Protein AF-A0A8B6ED06-F1 (afdb_monomer_lite)

pLDDT: mean 71.11, std 22.77, range [27.55, 97.19]

Foldseek 3Di:
DDDDDDDDDDDDDDDDDDDDDPDDDDDDDDPDPPPCVVVVPLLQFWQAPDDLVVLLVVCPPPDPVVSVLVSCCNGQNDEPQFPDDPDDDADDADPVCVVCVVVFVVVVVVCVVSVQAADGYKDQDPDPPGIDGDDPQCPPPCRGRVNRHDPVSVDDDDDDPVNVVVVVVVPDPPDDDDDDDDPPVVSNRGHGSVCRSNVHHD

Secondary structure (DSSP, 8-state):
--------------SPPP---S--PPP---------GGGTTGGGS---S--HHHHHHHTTTS-HHHHHHHHHHHHH-B-----S-------PPPHHHHH-HHHHHHHHHHHHHTT---S--EEE-SSTT-EEE---TT-STTSSTTTTS-HHHH------HHHHHHHHHHH-TT--------TTGGGGSPBPGGGGGGT---

Organism: Mytilus galloprovincialis (NCBI:txid29158)

Radius of gyration: 29.42 Å; chains: 1; bounding box: 94×66×74 Å

Sequence (202 aa):
MSRQSPHLSDVLNVLPRQNINPNQHPSPTPETSNNVTHLSHTWRSVVTPICSKTLKILLMGYPHQDAHYLVSGFEEGFRLGYEGSRVHRMSNNVQSAYQLPDVVDKKLSKEVSLGRIAPIGEAPKKEEGQFRLIHHLSYPSIHSVNDHIPCESKSVSYATVDDAVRLIVLLCRSCNLAKCDIDSAYRNIPVNYLDSELLGIN

Structure (mmCIF, N/CA/C/O backbone):
data_AF-A0A8B6ED06-F1
#
_entry.id   AF-A0A8B6ED06-F1
#
loop_
_atom_site.group_PDB
_atom_site.id
_atom_site.type_symbol
_atom_site.label_atom_id
_atom_site.label_alt_id
_atom_site.label_comp_id
_atom_site.label_asym_id
_atom_site.label_entity_id
_atom_site.label_seq_id
_atom_site.pdbx_PDB_ins_code
_atom_site.Cartn_x
_atom_site.Cartn_y
_atom_site.Cartn_z
_atom_site.occupancy
_atom_site.B_iso_or_equiv
_atom_site.auth_seq_id
_atom_site.auth_comp_id
_atom_site.auth_asym_id
_atom_site.auth_atom_id
_atom_site.pdbx_PDB_model_num
ATOM 1 N N . MET A 1 1 ? 72.112 -50.261 -4.050 1.00 35.22 1 MET A N 1
ATOM 2 C CA . MET A 1 1 ? 72.312 -50.305 -5.521 1.00 35.22 1 MET A CA 1
ATOM 3 C C . MET A 1 1 ? 70.910 -50.372 -6.123 1.00 35.22 1 MET A C 1
ATOM 5 O O . MET A 1 1 ? 70.181 -51.246 -5.692 1.00 35.22 1 MET A O 1
ATOM 9 N N . SER A 1 2 ? 70.367 -49.361 -6.812 1.00 32.22 2 SER A N 1
ATOM 10 C CA . SER A 1 2 ? 70.804 -48.641 -8.032 1.00 32.22 2 SER A CA 1
ATOM 11 C C . SER A 1 2 ? 70.282 -49.315 -9.313 1.00 32.22 2 SER A C 1
ATOM 13 O O . SER A 1 2 ? 70.538 -50.501 -9.490 1.00 32.22 2 SER A O 1
ATOM 15 N N . ARG A 1 3 ? 69.646 -48.515 -10.199 1.00 27.67 3 ARG A N 1
ATOM 16 C CA . ARG A 1 3 ? 68.999 -48.860 -11.498 1.00 27.67 3 ARG A CA 1
ATOM 17 C C . ARG A 1 3 ? 67.637 -49.586 -11.400 1.00 27.67 3 ARG A C 1
ATOM 19 O O . ARG A 1 3 ? 67.461 -50.392 -10.499 1.00 27.67 3 ARG A O 1
ATOM 26 N N . GLN A 1 4 ? 66.652 -49.376 -12.290 1.00 32.12 4 GLN A N 1
ATOM 27 C CA . GLN A 1 4 ? 66.375 -48.277 -13.251 1.00 32.12 4 GLN A CA 1
ATOM 28 C C . GLN A 1 4 ? 64.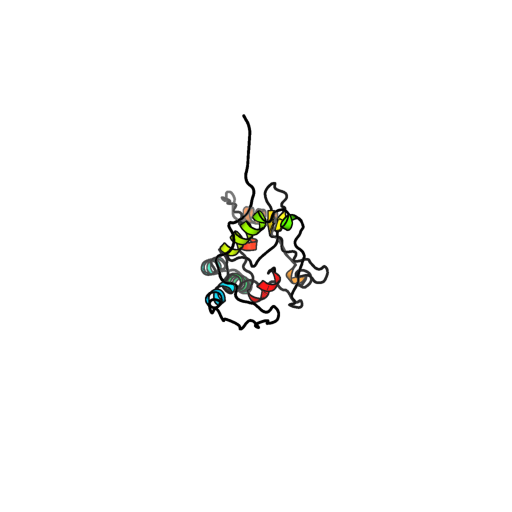882 -48.305 -13.667 1.00 32.12 4 GLN A C 1
ATOM 30 O O . GLN A 1 4 ? 64.242 -49.348 -13.561 1.00 32.12 4 GLN A O 1
ATOM 35 N N . SER A 1 5 ? 64.339 -47.188 -14.163 1.00 38.44 5 SER A N 1
ATOM 36 C CA . SER A 1 5 ? 62.948 -47.076 -14.650 1.00 38.44 5 SER A CA 1
ATOM 37 C C . SER A 1 5 ? 62.780 -47.483 -16.126 1.00 38.44 5 SER A C 1
ATOM 39 O O . SER A 1 5 ? 63.706 -47.272 -16.910 1.00 38.44 5 SER A O 1
ATOM 41 N N . PRO A 1 6 ? 61.573 -47.908 -16.546 1.00 36.19 6 PRO A N 1
ATOM 42 C CA . PRO A 1 6 ? 61.014 -47.654 -17.874 1.00 36.19 6 PRO A CA 1
ATOM 43 C C . PRO A 1 6 ? 60.083 -46.415 -17.881 1.00 36.19 6 PRO A C 1
ATOM 45 O O . PRO A 1 6 ? 59.917 -45.745 -16.862 1.00 36.19 6 PRO A O 1
ATOM 48 N N . HIS A 1 7 ? 59.534 -46.074 -19.052 1.00 30.72 7 HIS A N 1
ATOM 49 C CA . HIS A 1 7 ? 58.992 -44.749 -19.402 1.00 30.72 7 HIS A CA 1
ATOM 50 C C . HIS A 1 7 ? 57.463 -44.742 -19.637 1.00 30.72 7 HIS A C 1
ATOM 52 O O . HIS A 1 7 ? 56.854 -45.793 -19.809 1.00 30.72 7 HIS A O 1
ATOM 58 N N . LEU A 1 8 ? 56.850 -43.550 -19.686 1.00 34.31 8 LEU A N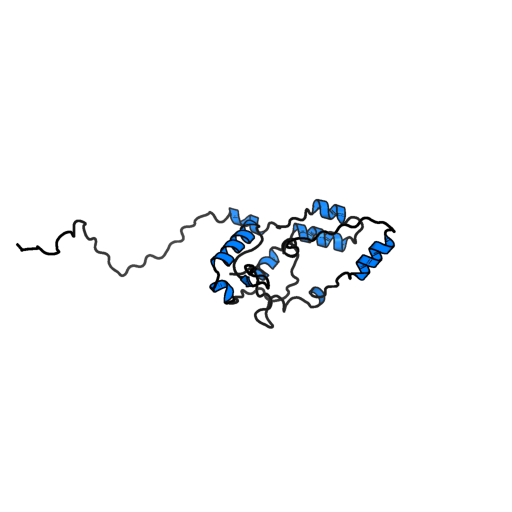 1
ATOM 59 C CA . LEU A 1 8 ? 55.453 -43.347 -20.098 1.00 34.31 8 LEU A CA 1
ATOM 60 C C . LEU A 1 8 ? 55.225 -43.717 -21.576 1.00 34.31 8 LEU A C 1
ATOM 62 O O . LEU A 1 8 ? 55.781 -43.054 -22.454 1.00 34.31 8 LEU A O 1
ATOM 66 N N . SER A 1 9 ? 54.318 -44.662 -21.828 1.00 31.89 9 SER A N 1
ATOM 67 C CA . SER A 1 9 ? 53.435 -44.731 -23.005 1.00 31.89 9 SER A CA 1
ATOM 68 C C . SER A 1 9 ? 52.324 -45.782 -22.774 1.00 31.89 9 SER A C 1
ATOM 70 O O . SER A 1 9 ? 52.308 -46.463 -21.751 1.00 31.89 9 SER A O 1
ATOM 72 N N . ASP A 1 10 ? 51.384 -45.885 -23.718 1.00 31.77 10 ASP A N 1
ATOM 73 C CA . ASP A 1 10 ? 50.582 -47.094 -23.993 1.00 31.77 10 ASP A CA 1
ATOM 74 C C . ASP A 1 10 ? 49.487 -47.547 -23.002 1.00 31.77 10 ASP A C 1
ATOM 76 O O . ASP A 1 10 ? 49.346 -48.733 -22.709 1.00 31.77 10 ASP A O 1
ATOM 80 N N . VAL A 1 11 ? 48.575 -46.634 -22.635 1.00 31.88 11 VAL A N 1
ATOM 81 C CA . VAL A 1 11 ? 47.143 -46.991 -22.470 1.00 31.88 11 VAL A CA 1
ATOM 82 C C . VAL A 1 11 ? 46.252 -45.960 -23.177 1.00 31.88 11 VAL A C 1
ATOM 84 O O . VAL A 1 11 ? 45.719 -45.041 -22.560 1.00 31.88 11 VAL A O 1
ATOM 87 N N . LEU A 1 12 ? 46.084 -46.107 -24.495 1.00 27.55 12 LEU A N 1
ATOM 88 C CA . LEU A 1 12 ? 45.114 -45.352 -25.300 1.00 27.55 12 LEU A CA 1
ATOM 89 C C . LEU A 1 12 ? 44.614 -46.195 -26.489 1.00 27.55 12 LEU A C 1
ATOM 91 O O . LEU A 1 12 ? 45.364 -46.989 -27.046 1.00 27.55 12 LEU A O 1
ATOM 95 N N . ASN A 1 13 ? 43.377 -45.923 -26.924 1.00 28.84 13 ASN A N 1
ATOM 96 C CA . ASN A 1 13 ? 42.702 -46.446 -28.129 1.00 28.84 13 ASN A CA 1
ATOM 97 C C . ASN A 1 13 ? 42.205 -47.913 -28.121 1.00 28.84 13 ASN A C 1
ATOM 99 O O . ASN A 1 13 ? 42.814 -48.771 -28.750 1.00 28.84 13 ASN A O 1
ATOM 103 N N . VAL A 1 14 ? 40.979 -48.145 -27.624 1.00 29.86 14 VAL A N 1
ATOM 104 C CA . VAL A 1 14 ? 39.994 -49.005 -28.328 1.00 29.86 14 VAL A CA 1
ATOM 105 C C . VAL A 1 14 ? 38.582 -48.407 -28.205 1.00 29.86 14 VAL A C 1
ATOM 107 O O . VAL A 1 14 ? 37.813 -48.800 -27.339 1.00 29.86 14 VAL A O 1
ATOM 110 N N . LEU A 1 15 ? 38.229 -47.470 -29.091 1.00 31.14 15 LEU A N 1
ATOM 111 C CA . LEU A 1 15 ? 36.849 -47.222 -29.548 1.00 31.14 15 LEU A CA 1
ATOM 112 C C . LEU A 1 15 ? 36.902 -46.653 -30.985 1.00 31.14 15 LEU A C 1
ATOM 114 O O . LEU A 1 15 ? 37.831 -45.902 -31.300 1.00 31.14 15 LEU A O 1
ATOM 118 N N . PRO A 1 16 ? 35.960 -47.010 -31.878 1.00 31.70 16 PRO A N 1
ATOM 119 C CA . PRO A 1 16 ? 36.013 -46.615 -33.285 1.00 31.70 16 PRO A CA 1
ATOM 120 C C . PRO A 1 16 ? 35.647 -45.138 -33.492 1.00 31.70 16 PRO A C 1
ATOM 122 O O . PRO A 1 16 ? 34.661 -44.641 -32.950 1.00 31.70 16 PRO A O 1
ATOM 125 N N . ARG A 1 17 ? 36.414 -44.439 -34.337 1.00 29.00 17 ARG A N 1
ATOM 126 C CA . ARG A 1 17 ? 36.109 -43.061 -34.751 1.00 29.00 17 ARG A CA 1
ATOM 127 C C . ARG A 1 17 ? 35.034 -43.057 -35.840 1.00 29.00 17 ARG A C 1
ATOM 129 O O . ARG A 1 17 ? 35.266 -43.601 -36.916 1.00 29.00 17 ARG A O 1
ATOM 136 N N . GLN A 1 18 ? 33.916 -42.373 -35.605 1.00 33.06 18 GLN A N 1
ATOM 137 C CA . GLN A 1 18 ? 33.056 -41.884 -36.687 1.00 33.06 18 GLN A CA 1
ATOM 138 C C . GLN A 1 18 ? 33.461 -40.452 -37.064 1.00 33.06 18 GLN A C 1
ATOM 140 O O . GLN A 1 18 ? 33.936 -39.685 -36.227 1.00 33.06 18 GLN A O 1
ATOM 145 N N . ASN A 1 19 ? 33.338 -40.124 -38.348 1.00 33.66 19 ASN A N 1
ATOM 146 C CA . ASN A 1 19 ? 33.888 -38.908 -38.941 1.00 33.66 19 ASN A CA 1
ATOM 147 C C . ASN A 1 19 ? 32.804 -37.821 -39.035 1.00 33.66 19 ASN A C 1
ATOM 149 O O . ASN A 1 19 ? 31.884 -37.954 -39.841 1.00 33.66 19 ASN A O 1
ATOM 153 N N . ILE A 1 20 ? 32.891 -36.769 -38.214 1.00 35.59 20 ILE A N 1
ATOM 154 C CA . ILE A 1 20 ? 31.889 -35.690 -38.167 1.00 35.59 20 ILE A CA 1
ATOM 155 C C . ILE A 1 20 ? 32.385 -34.482 -38.971 1.00 35.59 20 ILE A C 1
ATOM 157 O O . ILE A 1 20 ? 33.441 -33.918 -38.691 1.00 35.59 20 ILE A O 1
ATOM 161 N N . ASN A 1 21 ? 31.599 -34.086 -39.973 1.00 36.69 21 ASN A N 1
ATOM 162 C CA . ASN A 1 21 ? 31.849 -32.927 -40.829 1.00 36.69 21 ASN A CA 1
ATOM 163 C C . ASN A 1 21 ? 31.431 -31.623 -40.101 1.00 36.69 21 ASN A C 1
ATOM 165 O O . ASN A 1 21 ? 30.273 -31.543 -39.693 1.00 36.69 21 ASN A O 1
ATOM 169 N N . PRO A 1 22 ? 32.297 -30.598 -39.945 1.00 32.38 22 PRO A N 1
ATOM 170 C CA . PRO A 1 22 ? 31.996 -29.429 -39.104 1.00 32.38 22 PRO A CA 1
ATOM 171 C C . PRO A 1 22 ? 30.849 -28.504 -39.553 1.00 32.38 22 PRO A C 1
ATOM 173 O O . PRO A 1 22 ? 30.430 -27.664 -38.765 1.00 32.38 22 PRO A O 1
ATOM 176 N N . ASN A 1 23 ? 30.355 -28.607 -40.794 1.00 38.38 23 ASN A N 1
ATOM 177 C CA . ASN A 1 23 ? 29.462 -27.604 -41.399 1.00 38.38 23 ASN A CA 1
ATOM 178 C C . ASN A 1 23 ? 28.042 -28.121 -41.707 1.00 38.38 23 ASN A C 1
ATOM 180 O O . ASN A 1 23 ? 27.596 -28.075 -42.854 1.00 38.38 23 ASN A O 1
ATOM 184 N N . GLN A 1 24 ? 27.302 -28.565 -40.686 1.00 33.34 24 GLN A N 1
ATOM 185 C CA . GLN A 1 24 ? 25.837 -28.689 -40.752 1.00 33.34 24 GLN A CA 1
ATOM 186 C C . GLN A 1 24 ? 25.181 -28.217 -39.447 1.00 33.34 24 GLN A C 1
ATOM 188 O O . GLN A 1 24 ? 25.263 -28.884 -38.420 1.00 33.34 24 GLN A O 1
ATOM 193 N N . HIS A 1 25 ? 24.500 -27.070 -39.506 1.00 37.12 25 HIS A N 1
ATOM 194 C CA . HIS A 1 25 ? 23.625 -26.576 -38.441 1.00 37.12 25 HIS A CA 1
ATOM 195 C C . HIS A 1 25 ? 22.219 -27.181 -38.617 1.00 37.12 25 HIS A C 1
ATOM 197 O O . HIS A 1 25 ? 21.571 -26.877 -39.622 1.00 37.12 25 HIS A O 1
ATOM 203 N N . PRO A 1 26 ? 21.698 -27.983 -37.672 1.00 32.62 26 PRO A N 1
ATOM 204 C CA . PRO A 1 26 ? 20.266 -28.232 -37.586 1.00 32.62 26 PRO A CA 1
ATOM 205 C C . PRO A 1 26 ? 19.579 -27.022 -36.933 1.00 32.62 26 PRO A C 1
ATOM 207 O O . PRO A 1 26 ? 19.986 -26.564 -35.863 1.00 32.62 26 PRO A O 1
ATOM 210 N N . SER A 1 27 ? 18.531 -26.498 -37.567 1.00 34.16 27 SER A N 1
ATOM 211 C CA . SER A 1 27 ? 17.661 -25.486 -36.954 1.00 34.16 27 SER A CA 1
ATOM 212 C C . SER A 1 27 ? 16.856 -26.112 -35.807 1.00 34.16 27 SER A C 1
ATOM 214 O O . SER A 1 27 ? 16.307 -27.198 -36.002 1.00 34.16 27 SER A O 1
ATOM 216 N N . PRO A 1 28 ? 16.721 -25.459 -34.638 1.00 35.00 28 PRO A N 1
ATOM 217 C CA . PRO A 1 28 ? 15.918 -25.996 -33.544 1.00 35.00 28 PRO A CA 1
ATOM 218 C C . PRO A 1 28 ? 14.422 -25.929 -33.883 1.00 35.00 28 PRO A C 1
ATOM 220 O O . PRO A 1 28 ? 13.835 -24.849 -33.969 1.00 35.00 28 PRO A O 1
ATOM 223 N N . THR A 1 29 ? 13.789 -27.088 -34.060 1.00 34.00 29 THR A N 1
ATOM 224 C CA . THR A 1 29 ? 12.325 -27.210 -34.086 1.00 34.00 29 THR A CA 1
ATOM 225 C C . THR A 1 29 ? 11.736 -26.973 -32.689 1.00 34.00 29 THR A C 1
ATOM 227 O O . THR A 1 29 ? 12.334 -27.407 -31.703 1.00 34.00 29 THR A O 1
ATOM 230 N N . PRO A 1 30 ? 10.568 -26.315 -32.566 1.00 35.97 30 PRO A N 1
ATOM 231 C CA . PRO A 1 30 ? 9.982 -25.990 -31.269 1.00 35.97 30 PRO A CA 1
ATOM 232 C C . PRO A 1 30 ? 9.298 -27.214 -30.638 1.00 35.97 30 PRO A C 1
ATOM 234 O O . PRO A 1 30 ? 8.131 -27.492 -30.906 1.00 35.97 30 PRO A O 1
ATOM 237 N N . GLU A 1 31 ? 10.009 -27.943 -29.776 1.00 31.84 31 GLU A N 1
ATOM 238 C CA . GLU A 1 31 ? 9.390 -28.982 -28.945 1.00 31.84 31 GLU A CA 1
ATOM 239 C C . GLU A 1 31 ? 8.540 -28.353 -27.829 1.00 31.84 31 GLU A C 1
ATOM 241 O O . GLU A 1 31 ? 9.033 -27.830 -26.827 1.00 31.84 31 GLU A O 1
ATOM 246 N N . THR A 1 32 ? 7.222 -28.378 -28.027 1.00 37.88 32 THR A N 1
ATOM 247 C CA . THR A 1 32 ? 6.248 -27.686 -27.174 1.00 37.88 32 THR A CA 1
ATOM 248 C C . THR A 1 32 ? 5.964 -28.453 -25.877 1.00 37.88 32 THR A C 1
ATOM 250 O O . THR A 1 32 ? 5.020 -29.241 -25.788 1.00 37.88 32 THR A O 1
ATOM 253 N N . SER A 1 33 ? 6.755 -28.189 -24.834 1.00 35.34 33 SER A N 1
ATOM 254 C CA . SER A 1 33 ? 6.501 -28.697 -23.478 1.00 35.34 33 SER A CA 1
ATOM 255 C C . SER A 1 33 ? 5.312 -27.972 -22.822 1.00 35.34 33 SER A C 1
ATOM 257 O O . SER A 1 33 ? 5.435 -26.870 -22.286 1.00 35.34 33 SER A O 1
ATOM 259 N N . ASN A 1 34 ? 4.129 -28.591 -22.881 1.00 36.53 34 ASN A N 1
ATOM 260 C CA . ASN A 1 34 ? 2.829 -28.005 -22.514 1.00 36.53 34 ASN A CA 1
ATOM 261 C C . ASN A 1 34 ? 2.557 -27.874 -20.991 1.00 36.53 34 ASN A C 1
ATOM 263 O O . ASN A 1 34 ? 1.444 -28.119 -20.533 1.00 36.53 34 ASN A O 1
ATOM 267 N N . ASN A 1 35 ? 3.544 -27.444 -20.197 1.00 36.41 35 ASN A N 1
ATOM 268 C CA . ASN A 1 35 ? 3.431 -27.320 -18.731 1.00 36.41 35 ASN A CA 1
ATOM 269 C C . ASN A 1 35 ? 3.162 -25.887 -18.212 1.00 36.41 35 ASN A C 1
ATOM 271 O O . ASN A 1 35 ? 3.110 -25.663 -17.005 1.00 36.41 35 ASN A O 1
ATOM 275 N N . VAL A 1 36 ? 2.963 -24.902 -19.096 1.00 40.09 36 VAL A N 1
ATOM 276 C CA . VAL A 1 36 ? 2.776 -23.482 -18.714 1.00 40.09 36 VAL A CA 1
ATOM 277 C C . VAL A 1 36 ? 1.359 -23.183 -18.184 1.00 40.09 36 VAL A C 1
ATOM 279 O O . VAL A 1 36 ? 1.150 -22.232 -17.429 1.00 40.09 36 VAL A O 1
ATOM 282 N N . THR A 1 37 ? 0.363 -24.001 -18.531 1.00 33.72 37 THR A N 1
ATOM 283 C CA . THR A 1 37 ? -1.062 -23.723 -18.270 1.00 33.72 37 THR A CA 1
ATOM 284 C C . THR A 1 37 ? -1.426 -23.612 -16.789 1.00 33.72 37 THR A C 1
ATOM 286 O O . THR A 1 37 ? -2.287 -22.798 -16.459 1.00 33.72 37 THR A O 1
ATOM 289 N N . HIS A 1 38 ? -0.765 -24.327 -15.874 1.00 34.12 38 HIS A N 1
ATOM 290 C CA . HIS A 1 38 ? -1.111 -24.272 -14.443 1.00 34.12 38 HIS A CA 1
ATOM 291 C C . HIS A 1 38 ? -0.590 -23.009 -13.719 1.00 34.12 38 HIS A C 1
ATOM 293 O O . HIS A 1 38 ? -1.107 -22.639 -12.665 1.00 34.12 38 HIS A O 1
ATOM 299 N N . LEU A 1 39 ? 0.386 -22.295 -14.292 1.00 37.56 39 LEU A N 1
ATOM 300 C CA . LEU A 1 39 ? 0.846 -20.997 -13.771 1.00 37.56 39 LEU A CA 1
ATOM 301 C C . LEU A 1 39 ? -0.087 -19.841 -14.177 1.00 37.56 39 LEU A C 1
ATOM 303 O O . LEU A 1 39 ? -0.046 -18.773 -13.579 1.00 37.56 39 LEU A O 1
ATOM 307 N N . SER A 1 40 ? -0.962 -20.049 -15.167 1.00 39.25 40 SER A N 1
ATOM 308 C CA . SER A 1 40 ? -1.769 -18.994 -15.804 1.00 39.25 40 SER A CA 1
ATOM 309 C C . SER A 1 40 ? -2.920 -18.416 -14.963 1.00 39.25 40 SER A C 1
ATOM 311 O O . SER A 1 40 ? -3.561 -17.460 -15.403 1.00 39.25 40 SER A O 1
ATOM 313 N N . HIS A 1 41 ? -3.193 -18.979 -13.783 1.00 37.25 41 HIS A N 1
ATOM 314 C CA . HIS A 1 41 ? -4.288 -18.552 -12.902 1.00 37.25 41 HIS A CA 1
ATOM 315 C C . HIS A 1 41 ? -3.808 -17.967 -11.565 1.00 37.25 41 HIS A C 1
ATOM 317 O O . HIS A 1 41 ? -4.501 -17.134 -10.987 1.00 37.25 41 HIS A O 1
ATOM 323 N N . THR A 1 42 ? -2.617 -18.336 -11.082 1.00 48.25 42 THR A N 1
ATOM 324 C CA . THR A 1 42 ? -2.102 -17.875 -9.780 1.00 48.25 42 THR A CA 1
ATOM 325 C C . THR A 1 42 ? -1.678 -16.406 -9.789 1.00 48.25 42 THR A C 1
ATOM 327 O O . THR A 1 42 ? -1.934 -15.710 -8.814 1.00 48.25 42 THR A O 1
ATOM 330 N N . TRP A 1 43 ? -1.122 -15.894 -10.895 1.00 50.38 43 TRP A N 1
ATOM 331 C CA . TRP A 1 43 ? -0.684 -14.488 -11.020 1.00 50.38 43 TRP A CA 1
ATOM 332 C C . TRP A 1 43 ? -1.818 -13.446 -10.982 1.00 50.38 43 TRP A C 1
ATOM 334 O O . TRP A 1 43 ? -1.547 -12.259 -10.827 1.00 50.38 43 TRP A O 1
ATOM 344 N N . ARG A 1 44 ? -3.083 -13.871 -11.122 1.00 56.38 44 ARG A N 1
ATOM 345 C CA . ARG A 1 44 ? -4.264 -13.009 -10.935 1.00 56.38 44 ARG A CA 1
ATOM 346 C C . ARG A 1 44 ? -4.845 -13.068 -9.521 1.00 56.38 44 ARG A C 1
ATOM 348 O O . ARG A 1 44 ? -5.744 -12.291 -9.216 1.00 56.38 44 ARG A O 1
ATOM 355 N N . SER A 1 45 ? -4.380 -13.985 -8.673 1.00 66.06 45 SER A N 1
ATOM 356 C CA . SER A 1 45 ? -4.869 -14.085 -7.301 1.00 66.06 45 SER A CA 1
ATOM 357 C C . SER A 1 45 ? -4.273 -12.964 -6.461 1.00 66.06 45 SER A C 1
ATOM 359 O O . SER A 1 45 ? -3.063 -12.910 -6.255 1.00 66.06 45 SER A O 1
ATOM 361 N N . VAL A 1 46 ? -5.132 -12.103 -5.922 1.00 78.69 46 VAL A N 1
ATOM 362 C CA . VAL A 1 46 ? -4.746 -11.130 -4.899 1.00 78.69 46 VAL A CA 1
ATOM 363 C C . VAL A 1 46 ? -4.169 -11.856 -3.681 1.00 78.69 46 VAL A C 1
ATOM 365 O O . VAL A 1 46 ? -4.766 -12.805 -3.169 1.00 78.69 46 VAL A O 1
ATOM 368 N N . VAL A 1 47 ? -3.006 -11.399 -3.210 1.00 82.81 47 VAL A N 1
ATOM 369 C CA . VAL A 1 47 ? -2.351 -11.910 -1.999 1.00 82.81 47 VAL A CA 1
ATOM 370 C C . VAL A 1 47 ? -2.383 -10.833 -0.921 1.00 82.81 47 VAL A C 1
ATOM 372 O O . VAL A 1 47 ? -1.709 -9.810 -1.016 1.00 82.81 47 VAL A O 1
ATOM 375 N N . THR A 1 48 ? -3.172 -11.068 0.124 1.00 88.88 48 THR A N 1
ATOM 376 C CA . THR A 1 48 ? -3.277 -10.195 1.298 1.00 88.88 48 THR A CA 1
ATOM 377 C C . THR A 1 48 ? -3.676 -11.019 2.530 1.00 88.88 48 THR A C 1
ATOM 379 O O . THR A 1 48 ? -4.429 -11.984 2.392 1.00 88.88 48 THR A O 1
ATOM 382 N N . PRO A 1 49 ? -3.217 -10.671 3.749 1.00 89.94 49 PRO A N 1
ATOM 383 C CA . PRO A 1 49 ? -3.753 -11.246 4.985 1.00 89.94 49 PRO A CA 1
ATOM 384 C C . PRO A 1 49 ? -5.144 -10.691 5.359 1.00 89.94 49 PRO A C 1
ATOM 386 O O . PRO A 1 49 ? -5.734 -11.137 6.343 1.00 89.94 49 PRO A O 1
ATOM 389 N N . ILE A 1 50 ? -5.668 -9.699 4.628 1.00 91.31 50 ILE A N 1
ATOM 390 C CA . ILE A 1 50 ? -6.928 -9.022 4.950 1.00 91.31 50 ILE A CA 1
ATOM 391 C C . ILE A 1 50 ? -8.128 -9.811 4.410 1.00 91.31 50 ILE A C 1
ATOM 393 O O . ILE A 1 50 ? -8.342 -9.921 3.207 1.00 91.31 50 ILE A O 1
ATOM 397 N N . CYS A 1 51 ? -8.967 -10.327 5.312 1.00 93.12 51 CYS A N 1
ATOM 398 C CA . CYS A 1 51 ? -10.229 -10.968 4.944 1.00 93.12 51 CYS A CA 1
ATOM 399 C C . CYS A 1 51 ? -11.270 -9.915 4.523 1.00 93.12 51 CYS A C 1
ATOM 401 O O . CYS A 1 51 ? -11.841 -9.235 5.382 1.00 93.12 51 CYS A O 1
ATOM 403 N N . SER A 1 52 ? -11.566 -9.816 3.223 1.00 92.38 52 SER A N 1
ATOM 404 C CA . SER A 1 52 ? -12.544 -8.861 2.669 1.00 92.38 52 SER A CA 1
ATOM 405 C C . SER A 1 52 ? -13.930 -8.965 3.320 1.00 92.38 52 SER A C 1
ATOM 407 O O . SER A 1 52 ? -14.555 -7.952 3.628 1.00 92.38 52 SER A O 1
ATOM 409 N N . LYS A 1 53 ? -14.386 -10.189 3.622 1.00 93.56 53 LYS A N 1
ATOM 410 C CA . LYS A 1 53 ? -15.668 -10.462 4.295 1.00 93.56 53 LYS A CA 1
ATOM 411 C C . LYS A 1 53 ? -15.727 -9.842 5.693 1.00 93.56 53 LYS A C 1
ATOM 413 O O . LYS A 1 53 ? -16.738 -9.246 6.049 1.00 93.56 53 LYS A O 1
ATOM 418 N N . THR A 1 54 ? -14.644 -9.949 6.465 1.00 96.25 54 THR A N 1
ATOM 419 C CA . THR A 1 54 ? -14.539 -9.325 7.793 1.00 96.25 54 THR A CA 1
ATOM 420 C C . THR A 1 54 ? -14.413 -7.808 7.667 1.00 96.25 54 THR A C 1
ATOM 422 O O . THR A 1 54 ? -15.102 -7.077 8.373 1.00 96.25 54 THR A O 1
ATOM 425 N N . LEU A 1 55 ? -13.593 -7.326 6.728 1.00 95.56 55 LEU A N 1
ATOM 426 C CA . LEU A 1 55 ? -13.414 -5.899 6.454 1.00 95.56 55 LEU A CA 1
ATOM 427 C C . LEU A 1 55 ? -14.744 -5.212 6.098 1.00 95.56 55 LEU A C 1
ATOM 429 O O . LEU A 1 55 ? -15.054 -4.157 6.642 1.00 95.56 55 LEU A O 1
ATOM 433 N N . LYS A 1 56 ? -15.574 -5.843 5.259 1.00 95.50 56 LYS A N 1
ATOM 434 C CA . LYS A 1 56 ? -16.899 -5.339 4.865 1.00 95.50 56 LYS A CA 1
ATOM 435 C C . LYS A 1 56 ? -17.865 -5.168 6.046 1.00 95.50 56 LYS A C 1
ATOM 437 O O . LYS A 1 56 ? -18.709 -4.280 6.003 1.00 95.50 56 LYS A O 1
ATOM 442 N N . ILE A 1 57 ? -17.733 -5.985 7.095 1.00 96.75 57 ILE A N 1
ATOM 443 C CA . ILE A 1 57 ? -18.506 -5.847 8.341 1.00 96.75 57 ILE A CA 1
ATOM 444 C C . ILE A 1 57 ? -17.943 -4.698 9.191 1.00 96.75 57 ILE A C 1
ATOM 446 O O . ILE A 1 57 ? -18.703 -3.878 9.696 1.00 96.75 57 ILE A O 1
ATOM 450 N N . LEU A 1 58 ? -16.615 -4.595 9.311 1.00 96.12 58 LEU A N 1
ATOM 451 C CA . LEU A 1 58 ? -15.949 -3.528 10.075 1.00 96.12 58 LEU A CA 1
ATOM 452 C C . LEU A 1 58 ? -16.153 -2.125 9.473 1.00 96.12 58 LEU A C 1
ATOM 454 O O . LEU A 1 58 ? -16.108 -1.141 10.203 1.00 96.12 58 LEU A O 1
ATOM 458 N N . LEU A 1 59 ? -16.402 -2.032 8.164 1.00 96.38 59 LEU A N 1
ATOM 459 C CA . LEU A 1 59 ? -16.685 -0.781 7.450 1.00 96.38 59 LEU A CA 1
ATOM 460 C C . LEU A 1 59 ? -18.178 -0.388 7.448 1.00 96.38 59 LEU A C 1
ATOM 462 O O . LEU A 1 59 ? -18.557 0.591 6.803 1.00 96.38 59 LEU A O 1
ATOM 466 N N . MET A 1 60 ? -19.050 -1.103 8.168 1.00 95.19 60 MET A N 1
ATOM 467 C CA . MET A 1 60 ? -20.455 -0.702 8.309 1.00 95.19 60 MET A CA 1
ATOM 468 C C . MET A 1 60 ? -20.571 0.653 9.029 1.00 95.19 60 MET A C 1
ATOM 470 O O . MET A 1 60 ? -20.105 0.813 10.152 1.00 95.19 60 MET A O 1
ATOM 474 N N . GLY A 1 61 ? -21.218 1.625 8.378 1.00 94.00 61 GLY A N 1
ATOM 475 C CA . GLY A 1 61 ? -21.372 2.999 8.880 1.00 94.00 61 GLY A CA 1
ATOM 476 C C . GLY A 1 61 ? -20.355 4.008 8.328 1.00 94.00 61 GLY A C 1
ATOM 477 O O . GLY A 1 61 ? -20.547 5.207 8.512 1.00 94.00 61 GLY A O 1
ATOM 478 N N . TYR A 1 62 ? -19.324 3.555 7.607 1.00 95.12 62 TYR A N 1
ATOM 479 C CA . TYR A 1 62 ? -18.435 4.432 6.836 1.00 95.12 62 TYR A CA 1
ATOM 480 C C . TYR A 1 62 ? -19.105 4.898 5.527 1.00 95.12 62 TYR A C 1
ATOM 482 O O . TYR A 1 62 ? -20.081 4.279 5.083 1.00 95.12 62 TYR A O 1
ATOM 490 N N . PRO A 1 63 ? -18.604 5.968 4.873 1.00 97.19 63 PRO A N 1
ATOM 491 C CA . PRO A 1 63 ? -19.109 6.393 3.571 1.00 97.19 63 PRO A CA 1
ATOM 492 C C . PRO A 1 63 ? -19.045 5.252 2.549 1.00 97.19 63 PRO A C 1
ATOM 494 O O . PRO A 1 63 ? -18.020 4.584 2.405 1.00 97.19 63 PRO A O 1
ATOM 497 N N . HIS A 1 64 ? -20.145 5.035 1.822 1.00 95.31 64 HIS A N 1
ATOM 498 C CA . HIS A 1 64 ? -20.289 3.889 0.915 1.00 95.31 64 HIS A CA 1
ATOM 499 C C . HIS A 1 64 ? -19.162 3.804 -0.124 1.00 95.31 64 HIS A C 1
ATOM 501 O O . HIS A 1 64 ? -18.682 2.712 -0.417 1.00 95.31 64 HIS A O 1
ATOM 507 N N . GLN A 1 65 ? -18.729 4.948 -0.662 1.00 96.06 65 GLN A N 1
ATOM 508 C CA . GLN A 1 65 ? -17.684 5.006 -1.682 1.00 96.06 65 GLN A CA 1
ATOM 509 C C . GLN A 1 65 ? -16.333 4.509 -1.150 1.00 96.06 65 GLN A C 1
ATOM 511 O O . GLN A 1 65 ? -15.694 3.678 -1.792 1.00 96.06 65 GLN A O 1
ATOM 516 N N . ASP A 1 66 ? -15.938 4.956 0.044 1.00 94.38 66 ASP A N 1
ATOM 517 C CA . ASP A 1 66 ? -14.674 4.574 0.681 1.00 94.38 66 ASP A CA 1
ATOM 518 C C . ASP A 1 66 ? -14.705 3.099 1.096 1.00 94.38 66 ASP A C 1
ATOM 520 O O . ASP A 1 66 ? -13.758 2.349 0.856 1.00 94.38 66 ASP A O 1
ATOM 524 N N . ALA A 1 67 ? -15.834 2.657 1.663 1.00 96.06 67 ALA A N 1
ATOM 525 C CA . ALA A 1 67 ? -16.036 1.269 2.057 1.00 96.06 67 ALA A CA 1
ATOM 526 C C . ALA A 1 67 ? -15.989 0.314 0.850 1.00 96.06 67 ALA A C 1
ATOM 528 O O . ALA A 1 67 ? -15.352 -0.738 0.916 1.00 96.06 67 ALA A O 1
ATOM 529 N N . HIS A 1 68 ? -16.616 0.696 -0.267 1.00 96.25 68 HIS A N 1
ATOM 530 C CA . HIS A 1 68 ? -16.557 -0.049 -1.523 1.00 96.25 68 HIS A CA 1
ATOM 531 C C . HIS A 1 68 ? -15.138 -0.061 -2.103 1.00 96.25 68 HIS A C 1
ATOM 533 O O . HIS A 1 68 ? -14.647 -1.123 -2.474 1.00 96.25 68 HIS A O 1
ATOM 539 N N . TYR A 1 69 ? -14.463 1.091 -2.163 1.00 95.81 69 TYR A N 1
ATOM 540 C CA . TYR A 1 69 ? -13.095 1.201 -2.677 1.00 95.81 69 TYR A CA 1
ATOM 541 C C . TYR A 1 69 ? -12.117 0.302 -1.909 1.00 95.81 69 TYR A C 1
ATOM 543 O O . TYR A 1 69 ? -11.346 -0.433 -2.524 1.00 95.81 69 TYR A O 1
ATOM 551 N N . LEU A 1 70 ? -12.189 0.303 -0.574 1.00 96.12 70 LEU A N 1
ATOM 552 C CA . LEU A 1 70 ? -11.351 -0.552 0.265 1.00 96.12 70 LEU A CA 1
ATOM 553 C C . LEU A 1 70 ? -11.648 -2.040 0.045 1.00 96.12 70 LEU A C 1
ATOM 555 O O . LEU A 1 70 ? -10.714 -2.811 -0.159 1.00 96.12 70 LEU A O 1
ATOM 559 N N . VAL A 1 71 ? -12.921 -2.456 0.053 1.00 96.12 71 VAL A N 1
ATOM 560 C CA . VAL A 1 71 ? -13.282 -3.872 -0.145 1.00 96.12 71 VAL A CA 1
ATOM 561 C C . VAL A 1 71 ? -12.859 -4.358 -1.534 1.00 96.12 71 VAL A C 1
ATOM 563 O O . VAL A 1 71 ? -12.131 -5.344 -1.612 1.00 96.12 71 VAL A O 1
ATOM 566 N N . SER A 1 72 ? -13.209 -3.640 -2.608 1.00 95.00 72 SER A N 1
ATOM 567 C CA . SER A 1 72 ? -12.786 -3.992 -3.972 1.00 95.00 72 SER A CA 1
ATOM 568 C C . SER A 1 72 ? -11.264 -4.004 -4.119 1.00 95.00 72 SER A C 1
ATOM 570 O O . SER A 1 72 ? -10.718 -4.917 -4.728 1.00 95.00 72 SER A O 1
ATOM 572 N N . GLY A 1 73 ? -10.549 -3.050 -3.516 1.00 94.75 73 GLY A N 1
ATOM 573 C CA . GLY A 1 73 ? -9.088 -3.018 -3.553 1.00 94.75 73 GLY A CA 1
ATOM 574 C C . GLY A 1 73 ? -8.422 -4.210 -2.856 1.00 94.75 73 GLY A C 1
ATOM 575 O O . GLY A 1 73 ? -7.383 -4.671 -3.320 1.00 94.75 73 GLY A O 1
ATOM 576 N N . PHE A 1 74 ? -9.028 -4.775 -1.806 1.00 94.62 74 PHE A N 1
ATOM 577 C CA . PHE A 1 74 ? -8.555 -6.017 -1.176 1.00 94.62 74 PHE A CA 1
ATOM 578 C C . PHE A 1 74 ? -9.059 -7.309 -1.849 1.00 94.62 74 PHE A C 1
ATOM 580 O O . PHE A 1 74 ? -8.546 -8.378 -1.525 1.00 94.62 74 PHE A O 1
ATOM 587 N N . GLU A 1 75 ? -10.011 -7.238 -2.786 1.00 92.75 75 GLU A N 1
ATOM 588 C CA . GLU A 1 75 ? -10.500 -8.392 -3.566 1.00 92.75 75 GLU A CA 1
ATOM 589 C C . GLU A 1 75 ? -9.878 -8.470 -4.978 1.00 92.75 75 GLU A C 1
ATOM 591 O O . GLU A 1 75 ? -9.602 -9.566 -5.462 1.00 92.75 75 GLU A O 1
ATOM 596 N N . GLU A 1 76 ? -9.588 -7.327 -5.610 1.00 91.69 76 GLU A N 1
ATOM 597 C CA . GLU A 1 76 ? -9.081 -7.210 -6.994 1.00 91.69 76 GLU A CA 1
ATOM 598 C C . GLU A 1 76 ? -7.677 -6.572 -7.097 1.00 91.69 76 GLU A C 1
ATOM 600 O O . GLU A 1 76 ? -7.024 -6.646 -8.142 1.00 91.69 76 GLU A O 1
ATOM 605 N N . GLY A 1 77 ? -7.191 -5.960 -6.013 1.00 91.56 77 GLY A N 1
ATOM 606 C CA . GLY A 1 77 ? -5.928 -5.224 -5.954 1.00 91.56 77 GLY A CA 1
ATOM 607 C C . GLY A 1 77 ? -6.096 -3.737 -6.283 1.00 91.56 77 GLY A C 1
ATOM 608 O O . GLY A 1 77 ? -6.832 -3.358 -7.198 1.00 91.56 77 GLY A O 1
ATOM 609 N N . PHE A 1 78 ? -5.383 -2.881 -5.551 1.00 93.19 78 PHE A N 1
ATOM 610 C CA . PHE A 1 78 ? -5.425 -1.426 -5.708 1.00 93.19 78 PHE A CA 1
ATOM 611 C C . PHE A 1 78 ? -4.670 -0.959 -6.965 1.00 93.19 78 PHE A C 1
ATOM 613 O O . PHE A 1 78 ? -3.607 -1.486 -7.302 1.00 93.19 78 PHE A O 1
ATOM 620 N N . ARG A 1 79 ? -5.213 0.047 -7.664 1.00 91.88 79 ARG A N 1
ATOM 621 C CA . ARG A 1 79 ? -4.547 0.705 -8.804 1.00 91.88 79 ARG A CA 1
ATOM 622 C C . ARG A 1 79 ? -3.471 1.679 -8.313 1.00 91.88 79 ARG A C 1
ATOM 624 O O . ARG A 1 79 ? -3.657 2.327 -7.290 1.00 91.88 79 ARG A O 1
ATOM 631 N N . LEU A 1 80 ? -2.385 1.831 -9.071 1.00 89.94 80 LEU A N 1
ATOM 632 C CA . LEU A 1 80 ? -1.266 2.726 -8.726 1.00 89.94 80 LEU A CA 1
ATOM 633 C C . LEU A 1 80 ? -1.442 4.179 -9.199 1.00 89.94 80 LEU A C 1
ATOM 635 O O . LEU A 1 80 ? -0.617 5.024 -8.866 1.00 89.94 80 LEU A O 1
ATOM 639 N N . GLY A 1 81 ? -2.468 4.475 -10.004 1.00 91.44 81 GLY A N 1
ATOM 640 C CA . GLY A 1 81 ? -2.667 5.814 -10.578 1.00 91.44 81 GLY A CA 1
ATOM 641 C C . GLY A 1 81 ? -1.597 6.218 -11.602 1.00 91.44 81 GLY A C 1
ATOM 642 O O . GLY A 1 81 ? -1.331 7.400 -11.769 1.00 91.44 81 GLY A O 1
ATOM 643 N N . TYR A 1 82 ? -0.947 5.252 -12.259 1.00 91.19 82 TYR A N 1
ATOM 644 C CA . TYR A 1 82 ? 0.065 5.514 -13.284 1.00 91.19 82 TYR A CA 1
ATOM 645 C C . TYR A 1 82 ? -0.579 5.801 -14.648 1.00 91.19 82 TYR A C 1
ATOM 647 O O . TYR A 1 82 ? -1.232 4.929 -15.228 1.00 91.19 82 TYR A O 1
ATOM 655 N N . GLU A 1 83 ? -0.346 7.007 -15.166 1.00 93.12 83 GLU A N 1
ATOM 656 C CA . GLU A 1 83 ? -0.927 7.526 -16.416 1.00 93.12 83 GLU A CA 1
ATOM 657 C C . GLU A 1 83 ? 0.078 7.574 -17.583 1.00 93.12 83 GLU A C 1
ATOM 659 O O . GLU A 1 83 ? -0.271 7.930 -18.708 1.00 93.12 83 GLU A O 1
ATOM 664 N N . GLY A 1 84 ? 1.339 7.210 -17.334 1.00 89.94 84 GLY A N 1
ATOM 665 C CA . GLY A 1 84 ? 2.398 7.219 -18.344 1.00 89.94 84 GLY A CA 1
ATOM 666 C C . GLY A 1 84 ? 2.330 6.057 -19.339 1.00 89.94 84 GLY A C 1
ATOM 667 O O . GLY A 1 84 ? 1.600 5.078 -19.170 1.00 89.94 84 GLY A O 1
ATOM 668 N N . SER A 1 85 ? 3.177 6.116 -20.368 1.00 89.31 85 SER A N 1
ATOM 669 C CA . SER A 1 85 ? 3.321 5.022 -21.334 1.00 89.31 85 SER A CA 1
ATOM 670 C C . SER A 1 85 ? 3.778 3.729 -20.653 1.00 89.31 85 SER A C 1
ATOM 672 O O . SER A 1 85 ? 4.744 3.723 -19.882 1.00 89.31 85 SER A O 1
ATOM 674 N N . ARG A 1 86 ? 3.106 2.619 -20.971 1.00 86.31 86 ARG A N 1
ATOM 675 C CA . ARG A 1 86 ? 3.461 1.260 -20.534 1.00 86.31 86 ARG A CA 1
ATOM 676 C C . ARG A 1 86 ? 4.512 0.687 -21.474 1.00 86.31 86 ARG A C 1
ATOM 678 O O . ARG A 1 86 ? 4.208 0.014 -22.452 1.00 86.31 86 ARG A O 1
ATOM 685 N N . VAL A 1 87 ? 5.757 1.061 -21.204 1.00 82.31 87 VAL A N 1
ATOM 686 C CA . VAL A 1 87 ? 6.948 0.616 -21.931 1.00 82.31 87 VAL A CA 1
ATOM 687 C C . VAL A 1 87 ? 7.848 -0.177 -20.997 1.00 82.31 87 VAL A C 1
ATOM 689 O O . VAL A 1 87 ? 7.941 0.132 -19.809 1.00 82.31 87 VAL A O 1
ATOM 692 N N . HIS A 1 88 ? 8.532 -1.182 -21.545 1.00 75.56 88 HIS A N 1
ATOM 693 C CA . HIS A 1 88 ? 9.569 -1.915 -20.822 1.00 75.56 88 HIS A CA 1
ATOM 694 C C . HIS A 1 88 ? 10.676 -0.955 -20.362 1.00 75.56 88 HIS A C 1
ATOM 696 O O . HIS A 1 88 ? 11.043 -0.022 -21.081 1.00 75.56 88 HIS A O 1
ATOM 702 N N . ARG A 1 89 ? 11.183 -1.163 -19.146 1.00 73.12 89 ARG A N 1
ATOM 703 C CA . ARG A 1 89 ? 12.249 -0.362 -18.537 1.00 73.12 89 ARG A CA 1
ATOM 704 C C . ARG A 1 89 ? 13.253 -1.293 -17.876 1.00 73.12 89 ARG A C 1
ATOM 706 O O . ARG A 1 89 ? 12.874 -2.283 -17.259 1.00 73.12 89 ARG A O 1
ATOM 713 N N . MET A 1 90 ? 14.527 -0.929 -17.960 1.00 71.12 90 MET A N 1
ATOM 714 C CA . MET A 1 90 ? 15.610 -1.594 -17.243 1.00 71.12 90 MET A CA 1
ATOM 715 C C . MET A 1 90 ? 16.380 -0.565 -16.420 1.00 71.12 90 MET A C 1
ATOM 717 O O . MET A 1 90 ? 16.705 0.519 -16.906 1.00 71.12 90 MET A O 1
ATOM 721 N N . SER A 1 91 ? 16.690 -0.922 -15.179 1.00 72.19 91 SER A N 1
ATOM 722 C CA . SER A 1 91 ? 17.619 -0.202 -14.311 1.00 72.19 91 SER A CA 1
ATOM 723 C C . SER A 1 91 ? 18.727 -1.158 -13.893 1.00 72.19 91 SER A C 1
ATOM 725 O O . SER A 1 91 ? 18.435 -2.290 -13.512 1.00 72.19 91 SER A O 1
ATOM 727 N N . ASN A 1 92 ? 19.980 -0.710 -13.918 1.00 72.69 92 ASN A N 1
ATOM 728 C CA . ASN A 1 92 ? 21.087 -1.521 -13.414 1.00 72.69 92 ASN A CA 1
ATOM 729 C C . ASN A 1 92 ? 20.891 -1.825 -11.921 1.00 72.69 92 ASN A C 1
ATOM 731 O O . ASN A 1 92 ? 20.501 -0.945 -11.150 1.00 72.69 92 ASN A O 1
ATOM 735 N N . ASN A 1 93 ? 21.218 -3.051 -11.510 1.00 76.50 93 ASN A N 1
ATOM 736 C CA . ASN A 1 93 ? 21.272 -3.408 -10.096 1.00 76.50 93 ASN A CA 1
ATOM 737 C C . ASN A 1 93 ? 22.298 -2.529 -9.363 1.00 76.50 93 ASN A C 1
ATOM 739 O O . ASN A 1 93 ? 23.375 -2.230 -9.884 1.00 76.50 93 ASN A O 1
ATOM 743 N N . VAL A 1 94 ? 21.979 -2.129 -8.132 1.00 76.38 94 VAL A N 1
ATOM 744 C CA . VAL A 1 94 ? 22.920 -1.387 -7.282 1.00 76.38 94 VAL A CA 1
ATOM 745 C C . VAL A 1 94 ? 24.088 -2.285 -6.859 1.00 76.38 94 VAL A C 1
ATOM 747 O O . VAL A 1 94 ? 23.920 -3.491 -6.673 1.00 76.38 94 VAL A O 1
ATOM 750 N N . GLN A 1 95 ? 25.275 -1.700 -6.663 1.00 76.06 95 GLN A N 1
ATOM 751 C CA . GLN A 1 95 ? 26.526 -2.442 -6.433 1.00 76.06 95 GLN A CA 1
ATOM 752 C C . GLN A 1 95 ? 26.435 -3.489 -5.304 1.00 76.06 95 GLN A C 1
ATOM 754 O O . GLN A 1 95 ? 27.017 -4.566 -5.412 1.00 76.06 95 GLN A O 1
ATOM 759 N N . SER A 1 96 ? 25.663 -3.201 -4.250 1.00 75.50 96 SER A N 1
ATOM 760 C CA . SER A 1 96 ? 25.434 -4.099 -3.110 1.00 75.50 96 SER A CA 1
ATOM 761 C C . SER A 1 96 ? 24.742 -5.416 -3.468 1.00 75.50 96 SER A C 1
ATOM 763 O O . SER A 1 96 ? 24.955 -6.406 -2.774 1.00 75.50 96 SER A O 1
ATOM 765 N N . ALA A 1 97 ? 23.939 -5.453 -4.535 1.00 77.44 97 ALA A N 1
ATOM 766 C CA . ALA A 1 97 ? 23.287 -6.683 -4.979 1.00 77.44 97 ALA A CA 1
ATOM 767 C C . ALA A 1 97 ? 24.308 -7.660 -5.588 1.00 77.44 97 ALA A C 1
ATOM 769 O O . ALA A 1 97 ? 24.293 -8.845 -5.267 1.00 77.44 97 ALA A O 1
ATOM 770 N N . TYR A 1 98 ? 25.261 -7.151 -6.379 1.00 80.19 98 TYR A N 1
ATOM 771 C CA . TYR A 1 98 ? 26.375 -7.944 -6.916 1.00 80.19 98 TYR A CA 1
ATOM 772 C C . TYR A 1 98 ? 27.369 -8.402 -5.835 1.00 80.19 98 TYR A C 1
ATOM 774 O O . TYR A 1 98 ? 28.073 -9.389 -6.025 1.00 80.19 98 TYR A O 1
ATOM 782 N N . GLN A 1 99 ? 27.441 -7.691 -4.706 1.00 82.50 99 GLN A N 1
ATOM 783 C CA . GLN A 1 99 ? 28.330 -8.027 -3.588 1.00 82.50 99 GLN A CA 1
ATOM 784 C C . GLN A 1 99 ? 27.774 -9.126 -2.665 1.00 82.50 99 GLN A C 1
ATOM 786 O O . GLN A 1 99 ? 28.545 -9.690 -1.893 1.00 82.50 99 GLN A O 1
ATOM 791 N N . LEU A 1 100 ? 26.463 -9.407 -2.697 1.00 83.38 100 LEU A N 1
ATOM 792 C CA . LEU A 1 100 ? 25.777 -10.269 -1.719 1.00 83.38 100 LEU A CA 1
ATOM 793 C C . LEU A 1 100 ? 24.683 -11.170 -2.353 1.00 83.38 100 LEU A C 1
ATOM 795 O O . LEU A 1 100 ? 23.549 -11.173 -1.861 1.00 83.38 100 LEU A O 1
ATOM 799 N N . PRO A 1 101 ? 24.980 -11.946 -3.416 1.00 83.12 101 PRO A N 1
ATOM 800 C CA . PRO A 1 101 ? 23.972 -12.709 -4.167 1.00 83.12 101 PRO A CA 1
ATOM 801 C C . PRO A 1 101 ? 23.141 -13.663 -3.291 1.00 83.12 101 PRO A C 1
ATOM 803 O O . PRO A 1 101 ? 21.915 -13.627 -3.350 1.00 83.12 101 PRO A O 1
ATOM 806 N N . ASP A 1 102 ? 23.765 -14.415 -2.376 1.00 85.19 102 ASP A N 1
ATOM 807 C CA . ASP A 1 102 ? 23.056 -15.360 -1.492 1.00 85.19 102 ASP A CA 1
ATOM 808 C C . ASP A 1 102 ? 21.963 -14.690 -0.633 1.00 85.19 102 ASP A C 1
ATOM 810 O O . ASP A 1 102 ? 20.947 -15.299 -0.285 1.00 85.19 102 ASP A O 1
ATOM 814 N N . VAL A 1 103 ? 22.170 -13.421 -0.259 1.00 80.44 103 VAL A N 1
ATOM 815 C CA . VAL A 1 103 ? 21.228 -12.634 0.553 1.00 80.44 103 VAL A CA 1
ATOM 816 C C . VAL A 1 103 ? 20.040 -12.176 -0.291 1.00 80.44 103 VAL A C 1
ATOM 818 O O . VAL A 1 103 ? 18.903 -12.190 0.194 1.00 80.44 103 VAL A O 1
ATOM 821 N N . VAL A 1 104 ? 20.311 -11.807 -1.544 1.00 79.06 104 VAL A N 1
ATOM 822 C CA . VAL A 1 104 ? 19.326 -11.427 -2.560 1.00 79.06 104 VAL A CA 1
ATOM 823 C C . VAL A 1 104 ? 18.426 -12.632 -2.858 1.00 79.06 104 VAL A C 1
ATOM 825 O O . VAL A 1 104 ? 17.221 -12.590 -2.583 1.00 79.06 104 VAL A O 1
ATOM 828 N N . ASP A 1 105 ? 19.016 -13.746 -3.293 1.00 82.38 105 ASP A N 1
ATOM 829 C CA . ASP A 1 105 ? 18.306 -14.962 -3.708 1.00 82.38 105 ASP A CA 1
ATOM 830 C C . ASP A 1 105 ? 17.461 -15.566 -2.583 1.00 82.38 105 ASP A C 1
ATOM 832 O O . ASP A 1 105 ? 16.291 -15.911 -2.785 1.00 82.38 105 ASP A O 1
ATOM 836 N N . LYS A 1 106 ? 17.997 -15.636 -1.357 1.00 83.81 106 LYS A N 1
ATOM 837 C CA . LYS A 1 106 ? 17.273 -16.158 -0.185 1.00 83.81 106 LYS A CA 1
ATOM 838 C C . LYS A 1 106 ? 15.997 -15.374 0.129 1.00 83.81 106 LYS A C 1
ATOM 840 O O . LYS A 1 106 ? 15.016 -15.951 0.603 1.00 83.81 106 LYS A O 1
ATOM 845 N N . LYS A 1 107 ? 15.983 -14.062 -0.111 1.00 78.12 107 LYS A N 1
ATOM 846 C CA . LYS A 1 107 ? 14.805 -13.220 0.140 1.00 78.12 107 LYS A CA 1
ATOM 847 C C . LYS A 1 107 ? 13.843 -13.198 -1.023 1.00 78.12 107 LYS A C 1
ATOM 849 O O . LYS A 1 107 ? 12.645 -13.163 -0.785 1.00 78.12 107 LYS A O 1
ATOM 854 N N . LEU A 1 108 ? 14.331 -13.260 -2.254 1.00 79.06 108 LEU A N 1
ATOM 855 C CA . LEU A 1 108 ? 13.460 -13.384 -3.417 1.00 79.06 108 LEU A CA 1
ATOM 856 C C . LEU A 1 108 ? 12.746 -14.731 -3.405 1.00 79.06 108 LEU A C 1
ATOM 858 O O . LEU A 1 108 ? 11.534 -14.763 -3.572 1.00 79.06 108 LEU A O 1
ATOM 862 N N . SER A 1 109 ? 13.437 -15.796 -3.000 1.00 81.44 109 SER A N 1
ATOM 863 C CA . SER A 1 109 ? 12.825 -17.085 -2.664 1.00 81.44 109 SER A CA 1
ATOM 864 C C . SER A 1 109 ? 11.724 -16.959 -1.594 1.00 81.44 109 SER A C 1
ATOM 866 O O . SER A 1 109 ? 10.696 -17.623 -1.697 1.00 81.44 109 SER A O 1
ATOM 868 N N . LYS A 1 110 ? 11.894 -16.084 -0.587 1.00 82.69 110 LYS A N 1
ATOM 869 C CA . LYS A 1 110 ? 10.870 -15.789 0.437 1.00 82.69 110 LYS A CA 1
ATOM 870 C C . LYS A 1 110 ? 9.704 -14.945 -0.097 1.00 82.69 110 LYS A C 1
ATOM 872 O O . LYS A 1 110 ? 8.565 -15.186 0.277 1.00 82.69 110 LYS A O 1
ATOM 877 N N . GLU A 1 111 ? 9.951 -13.944 -0.934 1.00 78.56 111 GLU A N 1
ATOM 878 C CA . GLU A 1 111 ? 8.881 -13.099 -1.483 1.00 78.56 111 GLU A CA 1
ATOM 879 C C . GLU A 1 111 ? 8.083 -13.822 -2.579 1.00 78.56 111 GLU A C 1
ATOM 881 O O . GLU A 1 111 ? 6.872 -13.631 -2.664 1.00 78.56 111 GLU A O 1
ATOM 886 N N . VAL A 1 112 ? 8.723 -14.715 -3.343 1.00 77.06 112 VAL A N 1
ATOM 887 C CA . VAL A 1 112 ? 8.077 -15.636 -4.292 1.00 77.06 112 VAL A CA 1
ATOM 888 C C . VAL A 1 112 ? 7.276 -16.714 -3.555 1.00 77.06 112 VAL A C 1
ATOM 890 O O . VAL A 1 112 ? 6.131 -16.957 -3.925 1.00 77.06 112 VAL A O 1
ATOM 893 N N . SER A 1 113 ? 7.797 -17.317 -2.476 1.00 78.44 113 SER A N 1
ATOM 894 C CA . SER A 1 113 ? 7.027 -18.300 -1.688 1.00 78.44 113 SER A CA 1
ATOM 895 C C . SER A 1 113 ? 5.866 -17.684 -0.897 1.00 78.44 113 SER A C 1
ATOM 897 O O . SER A 1 113 ? 4.906 -18.380 -0.576 1.00 78.44 113 SER A O 1
ATOM 899 N N . LEU A 1 114 ? 5.914 -16.372 -0.641 1.00 76.44 114 LEU A N 1
ATOM 900 C CA . LEU A 1 114 ? 4.788 -15.576 -0.146 1.00 76.44 114 LEU A CA 1
ATOM 901 C C . LEU A 1 114 ? 3.895 -15.012 -1.271 1.00 76.44 114 LEU A C 1
ATOM 903 O O . LEU A 1 114 ? 2.940 -14.306 -0.964 1.00 76.44 114 LEU A O 1
ATOM 907 N N . GLY A 1 115 ? 4.184 -15.287 -2.548 1.00 70.38 115 GLY A N 1
ATOM 908 C CA . GLY A 1 115 ? 3.371 -14.868 -3.697 1.00 70.38 115 GLY A CA 1
ATOM 909 C C . GLY A 1 115 ? 3.364 -13.362 -3.994 1.00 70.38 115 GLY A C 1
ATOM 910 O O . GLY A 1 115 ? 2.428 -12.880 -4.623 1.00 70.38 115 GLY A O 1
ATOM 911 N N . ARG A 1 116 ? 4.362 -12.598 -3.524 1.00 71.25 116 ARG A N 1
ATOM 912 C CA . ARG A 1 116 ? 4.325 -11.119 -3.513 1.00 71.25 116 ARG A CA 1
ATOM 913 C C . ARG A 1 116 ? 5.109 -10.425 -4.630 1.00 71.25 116 ARG A C 1
ATOM 915 O O . ARG A 1 116 ? 4.954 -9.217 -4.781 1.00 71.25 116 ARG A O 1
ATOM 922 N N . ILE A 1 117 ? 6.002 -11.122 -5.343 1.00 64.00 117 ILE A N 1
ATOM 923 C CA . ILE A 1 117 ? 7.017 -10.506 -6.226 1.00 64.00 117 ILE A CA 1
ATOM 924 C C . ILE A 1 117 ? 7.345 -11.379 -7.449 1.00 64.00 117 ILE A C 1
ATOM 926 O O . ILE A 1 117 ? 7.428 -12.601 -7.331 1.00 64.00 117 ILE A O 1
ATOM 930 N N . ALA A 1 118 ? 7.640 -10.723 -8.581 1.00 51.94 118 ALA A N 1
ATOM 931 C CA . ALA A 1 118 ? 8.488 -11.243 -9.662 1.00 51.94 118 ALA A CA 1
ATOM 932 C C . ALA A 1 118 ? 9.892 -10.554 -9.622 1.00 51.94 118 ALA A C 1
ATOM 934 O O . ALA A 1 118 ? 9.948 -9.376 -9.262 1.00 51.94 118 ALA A O 1
ATOM 935 N N . PRO A 1 119 ? 11.017 -11.258 -9.889 1.00 39.66 119 PRO A N 1
ATOM 936 C CA . PRO A 1 119 ? 12.377 -10.951 -9.358 1.00 39.66 119 PRO A CA 1
ATOM 937 C C . PRO A 1 119 ?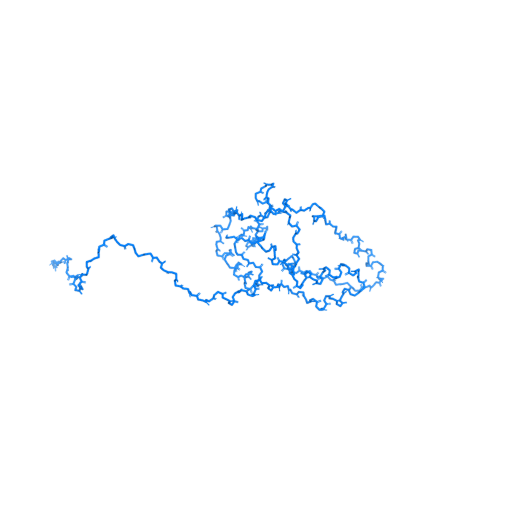 13.159 -9.881 -10.173 1.00 39.66 119 PRO A C 1
ATOM 939 O O . PRO A 1 119 ? 12.749 -9.634 -11.295 1.00 39.66 119 PRO A O 1
ATOM 942 N N . ILE A 1 120 ? 14.256 -9.195 -9.765 1.00 52.62 120 ILE A N 1
ATOM 943 C CA . ILE A 1 120 ? 15.215 -9.207 -8.615 1.00 52.62 120 ILE A CA 1
ATOM 944 C C . ILE A 1 120 ? 15.606 -7.747 -8.205 1.00 52.62 120 ILE A C 1
ATOM 946 O O . ILE A 1 120 ? 15.687 -6.902 -9.083 1.00 52.62 120 ILE A O 1
ATOM 950 N N . GLY A 1 121 ? 15.971 -7.426 -6.938 1.00 35.00 121 GLY A N 1
ATOM 951 C CA . GLY A 1 121 ? 16.828 -6.228 -6.661 1.00 35.00 121 GLY A CA 1
ATOM 952 C C . GLY A 1 121 ? 16.883 -5.630 -5.227 1.00 35.00 121 GLY A C 1
ATOM 953 O O . GLY A 1 121 ? 15.896 -5.070 -4.751 1.00 35.00 121 GLY A O 1
ATOM 954 N N . GLU A 1 122 ? 18.043 -5.662 -4.538 1.00 42.69 122 GLU A N 1
ATOM 955 C CA . GLU A 1 122 ? 18.221 -5.206 -3.127 1.00 42.69 122 GLU A CA 1
ATOM 956 C C . GLU A 1 122 ? 19.233 -4.065 -2.857 1.00 42.69 122 GLU A C 1
ATOM 958 O O . GLU A 1 122 ? 20.258 -3.947 -3.524 1.00 42.69 122 GLU A O 1
ATOM 963 N N . ALA A 1 123 ? 19.010 -3.320 -1.758 1.00 41.25 123 ALA A N 1
ATOM 964 C CA . ALA A 1 123 ? 19.939 -2.358 -1.138 1.00 41.25 123 ALA A CA 1
ATOM 965 C C . ALA A 1 123 ? 19.920 -2.406 0.426 1.00 41.25 123 ALA A C 1
ATOM 967 O O . ALA A 1 123 ? 19.024 -3.008 1.021 1.00 41.25 123 ALA A O 1
ATOM 968 N N . PRO A 1 124 ? 20.901 -1.812 1.142 1.00 32.12 124 PRO A N 1
ATOM 969 C CA . PRO A 1 124 ? 21.108 -2.010 2.593 1.00 32.12 124 PRO A CA 1
ATOM 970 C C . PRO A 1 124 ? 20.160 -1.237 3.544 1.00 32.12 124 PRO A C 1
ATOM 972 O O . PRO A 1 124 ? 19.530 -0.250 3.163 1.00 32.12 124 PRO A O 1
ATOM 975 N N . LYS A 1 125 ? 20.092 -1.658 4.823 1.00 46.88 125 LYS A N 1
ATOM 976 C CA . LYS A 1 125 ? 19.534 -0.869 5.949 1.00 46.88 125 LYS A CA 1
ATOM 977 C C . LYS A 1 125 ? 20.632 -0.111 6.725 1.00 46.88 125 LYS A C 1
ATOM 979 O O . LYS A 1 125 ? 21.818 -0.307 6.502 1.00 46.88 125 LYS A O 1
ATOM 984 N N . LYS A 1 126 ? 20.209 0.687 7.720 1.00 46.94 126 LYS A N 1
ATOM 985 C CA . LYS A 1 126 ? 21.037 1.237 8.818 1.00 46.94 126 LYS A CA 1
ATOM 986 C C . LYS A 1 126 ? 21.258 0.262 10.001 1.00 46.94 126 LYS A C 1
ATOM 988 O O . LYS A 1 126 ? 21.734 0.681 11.047 1.00 46.94 126 LYS A O 1
ATOM 993 N N . GLU A 1 127 ? 20.869 -1.004 9.860 1.00 50.06 127 GLU A N 1
ATOM 994 C CA . GLU A 1 127 ? 21.038 -2.070 10.861 1.00 50.06 127 GLU A CA 1
ATOM 995 C C . GLU A 1 127 ? 22.035 -3.088 10.295 1.00 50.06 127 GLU A C 1
ATOM 997 O O . GLU A 1 127 ? 21.833 -3.564 9.173 1.00 50.06 127 GLU A O 1
ATOM 1002 N N . GLU A 1 128 ? 23.090 -3.433 11.037 1.00 46.22 128 GLU A N 1
ATOM 1003 C CA . GLU A 1 128 ? 24.076 -4.416 10.571 1.00 46.22 128 GLU A CA 1
ATOM 1004 C C . GLU A 1 128 ? 23.429 -5.783 10.292 1.00 46.22 128 GLU A C 1
ATOM 1006 O O . GLU A 1 128 ? 22.511 -6.228 10.984 1.00 46.22 128 GLU A O 1
ATOM 1011 N N . GLY A 1 129 ? 23.881 -6.441 9.221 1.00 56.44 129 GLY A N 1
ATOM 1012 C CA . GLY A 1 129 ? 23.352 -7.732 8.771 1.00 56.44 129 GLY A CA 1
ATOM 1013 C C . GLY A 1 129 ? 21.971 -7.692 8.097 1.00 56.44 129 GLY A C 1
ATOM 1014 O O . GLY A 1 129 ? 21.507 -8.736 7.639 1.00 56.44 129 GLY A O 1
ATOM 1015 N N . GLN A 1 130 ? 21.307 -6.532 7.988 1.00 55.19 130 GLN A N 1
ATOM 1016 C CA . GLN A 1 130 ? 19.988 -6.424 7.355 1.00 55.19 130 GLN A CA 1
ATOM 1017 C C . GLN A 1 130 ? 19.984 -5.563 6.082 1.00 55.19 130 GLN A C 1
ATOM 1019 O O . GLN A 1 130 ? 20.403 -4.409 6.055 1.00 55.19 130 GLN A O 1
ATOM 1024 N N . PHE A 1 131 ? 19.389 -6.113 5.023 1.00 58.94 131 PHE A N 1
ATOM 1025 C CA . PHE A 1 131 ? 19.213 -5.472 3.711 1.00 58.94 131 PHE A CA 1
ATOM 1026 C C . PHE A 1 131 ? 17.721 -5.525 3.316 1.00 58.94 131 PHE A C 1
ATOM 1028 O O . PHE A 1 131 ? 16.958 -6.268 3.944 1.00 58.94 131 PHE A O 1
ATOM 1035 N N . ARG A 1 132 ? 17.280 -4.762 2.313 1.00 60.66 132 ARG A N 1
ATOM 1036 C CA . ARG A 1 132 ? 15.892 -4.716 1.813 1.00 60.66 132 ARG A CA 1
ATOM 1037 C C . ARG A 1 132 ? 15.865 -4.833 0.289 1.00 60.66 132 ARG A C 1
ATOM 1039 O O . ARG A 1 132 ? 16.721 -4.259 -0.376 1.00 60.66 132 ARG A O 1
ATOM 1046 N N . LEU A 1 133 ? 14.807 -5.426 -0.268 1.00 64.81 133 LEU A N 1
ATOM 1047 C CA . LEU A 1 133 ? 14.466 -5.198 -1.672 1.00 64.81 133 LEU A CA 1
ATOM 1048 C C . LEU A 1 133 ? 14.129 -3.717 -1.876 1.00 64.81 133 LEU A C 1
ATOM 1050 O O . LEU A 1 133 ? 13.316 -3.173 -1.124 1.00 64.81 133 LEU A O 1
ATOM 1054 N N . ILE A 1 134 ? 14.744 -3.087 -2.879 1.00 67.31 134 ILE A N 1
ATOM 1055 C CA . ILE A 1 134 ? 14.468 -1.706 -3.288 1.00 67.31 134 ILE A CA 1
ATOM 1056 C C . ILE A 1 134 ? 14.345 -1.682 -4.810 1.00 67.31 134 ILE A C 1
ATOM 1058 O O . ILE A 1 134 ? 15.343 -1.684 -5.525 1.00 67.31 134 ILE A O 1
ATOM 1062 N N . HIS A 1 135 ? 13.107 -1.615 -5.299 1.00 68.50 135 HIS A N 1
ATOM 1063 C CA . HIS A 1 135 ? 12.840 -1.326 -6.702 1.00 68.50 135 HIS A CA 1
ATOM 1064 C C . HIS A 1 135 ? 12.984 0.190 -6.927 1.00 68.50 135 HIS A C 1
ATOM 1066 O O . HIS A 1 135 ? 12.385 0.996 -6.211 1.00 68.50 135 HIS A O 1
ATOM 1072 N N . HIS A 1 136 ? 13.801 0.592 -7.902 1.00 71.12 136 HIS A N 1
ATOM 1073 C CA . HIS A 1 136 ? 14.141 1.988 -8.172 1.00 71.12 136 HIS A CA 1
ATOM 1074 C C . HIS A 1 136 ? 13.041 2.746 -8.954 1.00 71.12 136 HIS A C 1
ATOM 1076 O O . HIS A 1 136 ? 13.296 3.332 -10.003 1.00 71.12 136 HIS A O 1
ATOM 1082 N N . LEU A 1 137 ? 11.819 2.798 -8.411 1.00 78.50 137 LEU A N 1
ATOM 1083 C CA . LEU A 1 137 ? 10.619 3.385 -9.044 1.00 78.50 137 LEU A CA 1
AT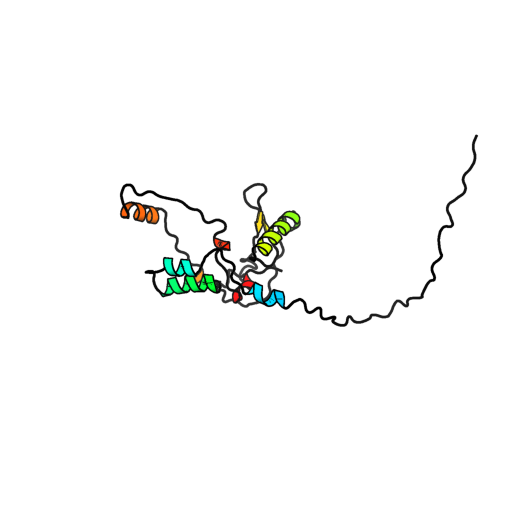OM 1084 C C . LEU A 1 137 ? 10.721 4.880 -9.422 1.00 78.50 137 LEU A C 1
ATOM 1086 O O . LEU A 1 137 ? 9.861 5.378 -10.147 1.00 78.50 137 LEU A O 1
ATOM 1090 N N . SER A 1 138 ? 11.771 5.576 -8.965 1.00 80.56 138 SER A N 1
ATOM 1091 C CA . SER A 1 138 ? 12.154 6.947 -9.359 1.00 80.56 138 SER A CA 1
ATOM 1092 C C . SER A 1 138 ? 13.295 7.003 -10.401 1.00 80.56 138 SER A C 1
ATOM 1094 O O . SER A 1 138 ? 14.031 7.985 -10.454 1.00 80.56 138 SER A O 1
ATOM 1096 N N . TYR A 1 139 ? 13.510 5.943 -11.191 1.00 73.38 139 TYR A N 1
ATOM 1097 C CA . TYR A 1 139 ? 14.446 5.917 -12.328 1.00 73.38 139 TYR A CA 1
ATOM 1098 C C . TYR A 1 139 ? 13.732 5.478 -13.624 1.00 73.38 139 TYR A C 1
ATOM 1100 O O . TYR A 1 139 ? 12.811 4.662 -13.554 1.00 73.38 139 TYR A O 1
ATOM 1108 N N . PRO A 1 140 ? 14.158 5.971 -14.804 1.00 75.56 140 PRO A N 1
ATOM 1109 C CA . PRO A 1 140 ? 15.052 7.119 -15.000 1.00 75.56 140 PRO A CA 1
ATOM 1110 C C . PRO A 1 140 ? 14.375 8.425 -14.560 1.00 75.56 140 PRO A C 1
ATOM 1112 O O . PRO A 1 140 ? 13.156 8.529 -14.609 1.00 75.56 140 PRO A O 1
ATOM 1115 N N . SER A 1 141 ? 15.156 9.417 -14.126 1.00 75.88 141 SER A N 1
ATOM 1116 C CA . SER A 1 141 ? 14.617 10.729 -13.721 1.00 75.88 141 SER A CA 1
ATOM 1117 C C . SER A 1 141 ? 13.750 11.343 -14.831 1.00 75.88 141 SER A C 1
ATOM 1119 O O . SER A 1 141 ? 14.088 11.196 -16.006 1.00 75.88 141 SER A O 1
ATOM 1121 N N . ILE A 1 142 ? 12.656 12.023 -14.465 1.00 78.50 142 ILE A N 1
ATOM 1122 C CA . ILE A 1 142 ? 11.643 12.634 -15.355 1.00 7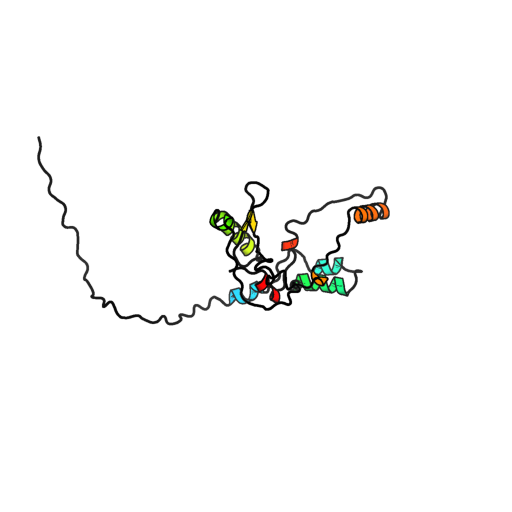8.50 142 ILE A CA 1
ATOM 1123 C C . ILE A 1 142 ? 10.749 11.607 -16.086 1.00 78.50 142 ILE A C 1
ATOM 1125 O O . ILE A 1 142 ? 9.624 11.932 -16.464 1.00 78.50 142 ILE A O 1
ATOM 1129 N N . HIS A 1 143 ? 11.191 10.357 -16.255 1.00 81.62 143 HIS A N 1
ATOM 1130 C CA . HIS A 1 143 ? 10.451 9.311 -16.972 1.00 81.62 143 HIS A CA 1
ATOM 1131 C C . HIS A 1 143 ? 10.252 8.021 -16.157 1.00 81.62 143 HIS A C 1
ATOM 1133 O O . HIS A 1 143 ? 10.077 6.941 -16.728 1.00 81.62 143 HIS A O 1
ATOM 1139 N N . SER A 1 144 ? 10.262 8.121 -14.830 1.00 84.25 144 SER A N 1
ATOM 1140 C CA . SER A 1 144 ? 10.111 6.983 -13.923 1.00 84.25 144 SER A CA 1
ATOM 1141 C C . SER A 1 144 ? 8.650 6.542 -13.753 1.00 84.25 144 SER A C 1
ATOM 1143 O O . SER A 1 144 ? 7.730 7.101 -14.359 1.00 84.25 144 SER A O 1
ATOM 1145 N N . VAL A 1 145 ? 8.402 5.525 -12.919 1.00 84.94 145 VAL A N 1
ATOM 1146 C CA . VAL A 1 145 ? 7.028 5.158 -12.528 1.00 84.94 145 VAL A CA 1
ATOM 1147 C C . VAL A 1 145 ? 6.421 6.274 -11.678 1.00 84.94 145 VAL A C 1
ATOM 1149 O O . VAL A 1 145 ? 5.311 6.721 -11.951 1.00 84.94 145 VAL A O 1
ATOM 1152 N N . ASN A 1 146 ? 7.186 6.791 -10.714 1.00 87.62 146 ASN A N 1
ATOM 1153 C CA . ASN A 1 146 ? 6.736 7.843 -9.807 1.00 87.62 146 ASN A CA 1
ATOM 1154 C C . ASN A 1 146 ? 6.472 9.188 -10.506 1.00 87.62 146 ASN A C 1
ATOM 1156 O O . ASN A 1 146 ? 5.625 9.948 -10.039 1.00 87.62 146 ASN A O 1
ATOM 1160 N N . ASP A 1 147 ? 7.153 9.500 -11.613 1.00 88.44 147 ASP A N 1
ATOM 1161 C CA . ASP A 1 147 ? 6.951 10.771 -12.326 1.00 88.44 147 ASP A CA 1
ATOM 1162 C C . ASP A 1 147 ? 5.553 10.868 -12.962 1.00 88.44 147 ASP A C 1
ATOM 1164 O O . ASP A 1 147 ? 4.919 11.915 -12.866 1.00 88.44 147 ASP A O 1
ATOM 1168 N N . HIS A 1 148 ? 5.024 9.766 -13.509 1.00 90.38 148 HIS A N 1
ATOM 1169 C CA . HIS A 1 148 ? 3.726 9.733 -14.207 1.00 90.38 148 HIS A CA 1
ATOM 1170 C C . HIS A 1 148 ? 2.541 9.288 -13.320 1.00 90.38 148 HIS A C 1
ATOM 1172 O O . HIS A 1 148 ? 1.570 8.720 -13.821 1.00 90.38 148 HIS A O 1
ATOM 1178 N N . ILE A 1 149 ? 2.624 9.509 -12.007 1.00 91.19 149 ILE A N 1
ATOM 1179 C CA . ILE A 1 149 ? 1.475 9.425 -11.089 1.00 91.19 149 ILE A CA 1
ATOM 1180 C C . ILE A 1 149 ? 1.045 10.869 -10.758 1.00 91.19 149 ILE A C 1
ATOM 1182 O O . ILE A 1 149 ? 1.920 11.656 -10.379 1.00 91.19 149 ILE A O 1
ATOM 1186 N N . PRO A 1 150 ? -0.239 11.258 -10.878 1.00 89.38 150 PRO A N 1
ATOM 1187 C CA . PRO A 1 150 ? -0.694 12.623 -10.593 1.00 89.38 150 PRO A CA 1
ATOM 1188 C C . PRO A 1 150 ? -0.362 13.112 -9.176 1.00 89.38 150 PRO A C 1
ATOM 1190 O O . PRO A 1 150 ? -0.265 12.330 -8.226 1.00 89.38 150 PRO A O 1
ATOM 1193 N N . CYS A 1 151 ? -0.202 14.427 -9.007 1.00 84.19 151 CYS A N 1
ATOM 1194 C CA . CYS A 1 151 ? 0.082 15.043 -7.703 1.00 84.19 151 CYS A CA 1
ATOM 1195 C C . CYS A 1 151 ? -1.091 14.880 -6.726 1.00 84.19 151 CYS A C 1
ATOM 1197 O O . CYS A 1 151 ? -0.900 14.693 -5.526 1.00 84.19 151 CYS A O 1
ATOM 1199 N N . GLU A 1 152 ? -2.299 14.860 -7.270 1.00 83.88 152 GLU A N 1
ATOM 1200 C CA . GLU A 1 152 ? -3.574 14.613 -6.614 1.00 83.88 152 GLU A CA 1
ATOM 1201 C C . GLU A 1 152 ? -3.593 13.206 -5.993 1.00 83.88 152 GLU A C 1
ATOM 1203 O O . GLU A 1 152 ? -4.026 13.038 -4.856 1.00 83.88 152 GLU A O 1
ATOM 1208 N N . SER A 1 153 ? -3.032 12.214 -6.695 1.00 80.00 153 SER A N 1
ATOM 1209 C CA . SER A 1 153 ? -2.870 10.828 -6.224 1.00 80.00 153 SER A CA 1
ATOM 1210 C C . SER A 1 153 ? -1.659 10.619 -5.302 1.00 80.00 153 SER A C 1
ATOM 1212 O O . SER A 1 153 ? -1.565 9.584 -4.645 1.00 80.00 153 SER A O 1
ATOM 1214 N N . LYS A 1 154 ? -0.732 11.584 -5.237 1.00 76.81 154 LYS A N 1
ATOM 1215 C CA . LYS A 1 154 ? 0.426 11.592 -4.320 1.00 76.81 154 LYS A CA 1
ATOM 1216 C C . LYS A 1 154 ? 0.133 12.284 -2.984 1.00 76.81 154 LYS A C 1
ATOM 1218 O O . LYS A 1 154 ? 0.898 12.113 -2.036 1.00 76.81 154 LYS A O 1
ATOM 1223 N N . SER A 1 155 ? -0.927 13.088 -2.909 1.00 80.19 155 SER A N 1
ATOM 1224 C CA . SER A 1 155 ? -1.277 13.850 -1.710 1.00 80.19 155 SER A CA 1
ATOM 1225 C C . SER A 1 155 ? -1.771 12.925 -0.596 1.00 80.19 155 SER A C 1
ATOM 1227 O O . SER A 1 155 ? -2.790 12.251 -0.735 1.00 80.19 155 SER A O 1
ATOM 1229 N N . VAL A 1 156 ? -1.048 12.898 0.524 1.00 80.00 156 VAL A N 1
ATOM 1230 C CA . VAL A 1 156 ? -1.367 12.075 1.698 1.00 80.00 156 VAL A CA 1
ATOM 1231 C C . VAL A 1 156 ? -1.511 12.950 2.937 1.00 80.00 156 VAL A C 1
ATOM 1233 O O . VAL A 1 156 ? -0.618 13.724 3.277 1.00 80.00 156 VAL A O 1
ATOM 1236 N N . SER A 1 157 ? -2.640 12.806 3.630 1.00 82.94 157 SER A N 1
ATOM 1237 C CA . SER A 1 157 ? -2.879 13.422 4.936 1.00 82.94 157 SER A CA 1
ATOM 1238 C C . SER A 1 157 ? -2.798 12.349 6.017 1.00 82.94 157 SER A C 1
ATOM 1240 O O . SER A 1 157 ? -3.448 11.309 5.913 1.00 82.94 157 SER A O 1
ATOM 1242 N N . TYR A 1 158 ? -1.986 12.590 7.045 1.00 87.00 158 TYR A N 1
ATOM 1243 C CA . TYR A 1 158 ? -1.777 11.662 8.154 1.00 87.00 158 TYR A CA 1
ATOM 1244 C C . TYR A 1 158 ? -2.463 12.180 9.417 1.00 87.00 158 TYR A C 1
ATOM 1246 O O . TYR A 1 158 ? -2.327 13.354 9.759 1.00 87.00 158 TYR A O 1
ATOM 1254 N N . ALA A 1 159 ? -3.144 11.291 10.144 1.00 90.06 159 ALA A N 1
ATOM 1255 C CA . ALA A 1 159 ? -3.624 11.595 11.489 1.00 90.06 159 ALA A CA 1
ATOM 1256 C C . ALA A 1 159 ? -2.437 11.905 12.417 1.00 90.06 159 ALA A C 1
ATOM 1258 O O . ALA A 1 159 ? -1.422 11.202 12.406 1.00 90.06 159 ALA A O 1
ATOM 1259 N N . THR A 1 160 ? -2.561 12.960 13.217 1.00 92.62 160 THR A N 1
ATOM 1260 C CA . THR A 1 160 ? -1.504 13.412 14.127 1.00 92.62 160 THR A CA 1
ATOM 1261 C C . THR A 1 160 ? -1.564 12.688 15.475 1.00 92.62 160 THR A C 1
ATOM 1263 O O . THR A 1 160 ? -2.573 12.081 15.842 1.00 92.62 160 THR A O 1
ATOM 1266 N N . VAL A 1 161 ? -0.493 12.799 16.269 1.00 91.94 161 VAL A N 1
ATOM 1267 C CA . VAL A 1 161 ? -0.519 12.366 17.680 1.00 91.94 161 VAL A CA 1
ATOM 1268 C C . VAL A 1 161 ? -1.599 13.130 18.455 1.00 91.94 161 VAL A C 1
ATOM 1270 O O . VAL A 1 161 ? -2.291 12.534 19.277 1.00 91.94 161 VAL A O 1
ATOM 1273 N N . ASP A 1 162 ? -1.819 14.409 18.141 1.00 94.19 162 ASP A N 1
ATOM 1274 C CA . ASP A 1 162 ? -2.849 15.218 18.794 1.00 94.19 162 ASP A CA 1
ATOM 1275 C C . ASP A 1 162 ? -4.273 14.767 18.436 1.00 94.19 162 ASP A C 1
ATOM 1277 O O . ASP A 1 162 ? -5.167 14.889 19.270 1.00 94.19 162 ASP A O 1
ATOM 1281 N N . ASP A 1 163 ? -4.507 14.205 17.244 1.00 92.88 163 ASP A N 1
ATOM 1282 C CA . ASP A 1 163 ? -5.793 13.580 16.896 1.00 92.88 163 ASP A CA 1
ATOM 1283 C C . ASP A 1 163 ? -6.053 12.339 17.753 1.00 92.88 163 ASP A C 1
ATOM 1285 O O . ASP A 1 163 ? -7.139 12.188 18.313 1.00 92.88 163 ASP A O 1
ATOM 1289 N N . ALA A 1 164 ? -5.038 11.488 17.930 1.00 90.50 164 ALA A N 1
ATOM 1290 C CA . ALA A 1 164 ? -5.135 10.333 18.817 1.00 90.50 164 ALA A CA 1
ATOM 1291 C C . ALA A 1 164 ? -5.371 10.758 20.279 1.00 90.50 164 ALA A C 1
ATOM 1293 O O . ALA A 1 164 ? -6.243 10.201 20.945 1.00 90.50 164 ALA A O 1
ATOM 1294 N N . VAL A 1 165 ? -4.665 11.784 20.771 1.00 90.50 165 VAL A N 1
ATOM 1295 C CA . VAL A 1 165 ? -4.870 12.334 22.123 1.00 90.50 165 VAL A CA 1
ATOM 1296 C C . VAL A 1 165 ? -6.272 12.933 22.278 1.00 90.50 165 VAL A C 1
ATOM 1298 O O . VAL A 1 165 ? -6.933 12.657 23.280 1.00 90.50 165 VAL A O 1
ATOM 1301 N N . ARG A 1 166 ? -6.774 13.686 21.285 1.00 91.62 166 ARG A N 1
ATOM 1302 C CA . ARG A 1 166 ? -8.156 14.202 21.266 1.00 91.62 166 ARG A CA 1
ATOM 1303 C C . ARG A 1 166 ? -9.175 13.068 21.390 1.00 91.62 166 ARG A C 1
ATOM 1305 O O . ARG A 1 166 ? -10.062 13.151 22.235 1.00 91.62 166 ARG A O 1
ATOM 1312 N N . LEU A 1 167 ? -9.029 11.999 20.605 1.00 89.62 167 LEU A N 1
ATOM 1313 C CA . LEU A 1 167 ? -9.921 10.835 20.654 1.00 89.62 167 LEU A CA 1
ATOM 1314 C C . LEU A 1 167 ? -9.877 10.124 22.017 1.00 89.62 167 LEU A C 1
ATOM 1316 O O . LEU A 1 167 ? -10.929 9.820 22.574 1.00 89.62 167 LEU A O 1
ATOM 1320 N N . ILE A 1 168 ? -8.690 9.917 22.594 1.00 89.38 168 ILE A N 1
ATOM 1321 C CA . ILE A 1 168 ? -8.530 9.297 23.921 1.00 89.38 168 ILE A CA 1
ATOM 1322 C C . ILE A 1 168 ? -9.233 10.128 25.008 1.00 89.38 168 ILE A C 1
ATOM 1324 O O . ILE A 1 168 ? -9.971 9.577 25.822 1.00 89.38 168 ILE A O 1
ATOM 1328 N N . VAL A 1 169 ? -9.053 11.454 24.998 1.00 89.75 169 VAL A N 1
ATOM 1329 C CA . VAL A 1 169 ? -9.685 12.370 25.966 1.00 89.75 169 VAL A CA 1
ATOM 1330 C C . VAL A 1 169 ? -11.211 12.411 25.815 1.00 89.75 169 VAL A C 1
ATOM 1332 O O . 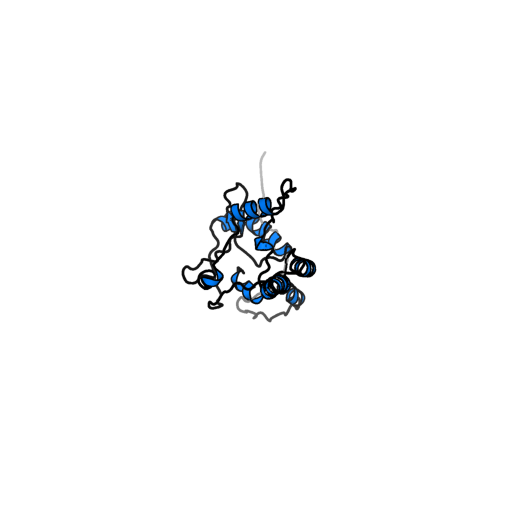VAL A 1 169 ? -11.913 12.534 26.819 1.00 89.75 169 VAL A O 1
ATOM 1335 N N . LEU A 1 170 ? -11.730 12.285 24.589 1.00 89.12 170 LEU A N 1
ATOM 1336 C CA . LEU A 1 170 ? -13.169 12.255 24.309 1.00 89.12 170 LEU A CA 1
ATOM 1337 C C . LEU A 1 170 ? -13.849 10.945 24.733 1.00 89.12 170 LEU A C 1
ATOM 1339 O O . LEU A 1 170 ? -15.008 10.984 25.141 1.00 89.12 170 LEU A O 1
ATOM 1343 N N . LEU A 1 171 ? -13.168 9.798 24.623 1.00 85.62 171 LEU A N 1
ATOM 1344 C CA . LEU A 1 171 ? -13.800 8.484 24.798 1.00 85.62 171 LEU A CA 1
ATOM 1345 C C . LEU A 1 171 ? -14.147 8.172 26.262 1.00 85.62 171 LEU A C 1
ATOM 1347 O O . LEU A 1 171 ? -15.310 7.889 26.542 1.00 85.62 171 LEU A O 1
ATOM 1351 N N . CYS A 1 172 ? -13.187 8.250 27.194 1.00 77.31 172 CYS A N 1
ATOM 1352 C CA . CYS A 1 172 ? -13.453 8.382 28.636 1.00 77.31 172 CYS A CA 1
ATOM 1353 C C . CYS A 1 172 ? -12.175 8.610 29.465 1.00 77.31 172 CYS A C 1
ATOM 1355 O O . CYS A 1 172 ? -11.066 8.245 29.078 1.00 77.31 172 CYS A O 1
ATOM 1357 N N . ARG A 1 173 ? -12.341 9.126 30.693 1.00 80.00 173 ARG A N 1
ATOM 1358 C CA . ARG A 1 173 ? -11.330 8.938 31.747 1.00 80.00 173 ARG A CA 1
ATOM 1359 C C . ARG A 1 173 ? -11.239 7.451 32.110 1.00 80.00 173 ARG A C 1
ATOM 1361 O O . ARG A 1 173 ? -12.265 6.793 32.261 1.00 80.00 173 ARG A O 1
ATOM 1368 N N . SER A 1 174 ? -10.013 6.970 32.316 1.00 82.38 174 SER A N 1
ATOM 1369 C CA . SER A 1 174 ? -9.694 5.583 32.699 1.00 82.38 174 SER A CA 1
ATOM 1370 C C . SER A 1 174 ? -9.986 4.513 31.631 1.00 82.38 174 SER A C 1
ATOM 1372 O O . SER A 1 174 ? -10.234 3.357 31.972 1.00 82.38 174 SER A O 1
ATOM 1374 N N . CYS A 1 175 ? -9.916 4.859 30.341 1.00 80.69 175 CYS A N 1
ATOM 1375 C CA . CYS A 1 175 ? -9.894 3.867 29.263 1.00 80.69 175 CYS A CA 1
ATOM 1376 C C . CYS A 1 175 ? -8.620 2.998 29.304 1.00 80.69 175 CYS A C 1
ATOM 1378 O O . CYS A 1 175 ? -7.511 3.509 29.475 1.00 80.69 175 CYS A O 1
ATOM 1380 N N . ASN A 1 176 ? -8.761 1.694 29.049 1.00 86.56 176 ASN A N 1
ATOM 1381 C CA . ASN A 1 176 ? -7.621 0.836 28.717 1.00 86.56 176 ASN A CA 1
ATOM 1382 C C . ASN A 1 176 ? -7.202 1.080 27.260 1.00 86.56 176 ASN A C 1
ATOM 1384 O O . ASN A 1 176 ? -8.055 1.151 26.376 1.00 86.56 176 ASN A O 1
ATOM 1388 N N . LEU A 1 177 ? -5.896 1.172 27.007 1.00 87.94 177 LEU A N 1
ATOM 1389 C CA . LEU A 1 177 ? -5.327 1.407 25.679 1.00 87.94 177 LEU A CA 1
ATOM 1390 C C . LEU A 1 177 ? -4.434 0.235 25.267 1.00 87.94 177 LEU A C 1
ATOM 1392 O O . LEU A 1 177 ? -3.631 -0.250 26.062 1.00 87.94 177 LEU A O 1
ATOM 1396 N N . ALA A 1 178 ? -4.548 -0.185 24.008 1.00 89.25 178 ALA A N 1
ATOM 1397 C CA . ALA A 1 178 ? -3.689 -1.187 23.391 1.00 89.25 178 ALA A CA 1
ATOM 1398 C C . ALA A 1 178 ? -2.989 -0.583 22.168 1.00 89.25 178 ALA A C 1
ATOM 1400 O O . ALA A 1 178 ? -3.610 0.138 21.387 1.00 89.25 178 ALA A O 1
ATOM 1401 N N . LYS A 1 179 ? -1.702 -0.897 21.989 1.00 89.69 179 LYS A N 1
ATOM 1402 C CA . LYS A 1 179 ? -0.930 -0.562 20.787 1.00 89.69 179 LYS A CA 1
ATOM 1403 C C . LYS A 1 179 ? -0.596 -1.846 20.039 1.00 89.69 179 LYS A C 1
ATOM 1405 O O . LYS A 1 179 ? -0.057 -2.778 20.631 1.00 89.69 179 LYS A O 1
ATOM 1410 N N . CYS A 1 180 ? -0.872 -1.862 18.741 1.00 88.56 180 CYS A N 1
ATOM 1411 C CA . CYS A 1 180 ? -0.463 -2.922 17.828 1.00 88.56 180 CYS A CA 1
ATOM 1412 C C . CYS A 1 180 ? 0.253 -2.290 16.633 1.00 88.56 180 CYS A C 1
ATOM 1414 O O . CYS A 1 180 ? -0.236 -1.313 16.069 1.00 88.56 180 CYS A O 1
ATOM 1416 N N . ASP A 1 181 ? 1.393 -2.853 16.245 1.00 90.44 181 ASP A N 1
ATOM 1417 C CA . ASP A 1 181 ? 2.134 -2.459 15.048 1.00 90.44 181 ASP A CA 1
ATOM 1418 C C . ASP A 1 181 ? 1.906 -3.505 13.950 1.00 90.44 181 ASP A C 1
ATOM 1420 O O . ASP A 1 181 ? 1.990 -4.708 14.202 1.00 90.44 181 ASP A O 1
ATOM 1424 N N . ILE A 1 182 ? 1.604 -3.059 12.729 1.00 89.00 182 ILE A N 1
ATOM 1425 C CA . ILE A 1 182 ? 1.356 -3.950 11.589 1.00 89.00 182 ILE A CA 1
ATOM 1426 C C . ILE A 1 182 ? 2.691 -4.244 10.897 1.00 89.00 182 ILE A C 1
ATOM 1428 O O . ILE A 1 182 ? 3.240 -3.373 10.217 1.00 89.00 182 ILE A O 1
ATOM 1432 N N . ASP A 1 183 ? 3.208 -5.471 11.035 1.00 85.50 183 ASP A N 1
ATOM 1433 C CA . ASP A 1 183 ? 4.404 -5.881 10.291 1.00 85.50 183 ASP A CA 1
ATOM 1434 C C . ASP A 1 183 ? 4.169 -5.784 8.776 1.00 85.50 183 ASP A C 1
ATOM 1436 O O . ASP A 1 183 ? 3.110 -6.136 8.247 1.00 85.50 183 ASP A O 1
ATOM 1440 N N . SER A 1 184 ? 5.203 -5.305 8.084 1.00 82.00 184 SER A N 1
ATOM 1441 C CA . SER A 1 184 ? 5.297 -5.262 6.629 1.00 82.00 184 SER A CA 1
ATOM 1442 C C . SER A 1 184 ? 4.102 -4.587 5.939 1.00 82.00 184 SER A C 1
ATOM 1444 O O . SER A 1 184 ? 3.837 -4.897 4.784 1.00 82.00 184 SER A O 1
ATOM 1446 N N . ALA A 1 185 ? 3.421 -3.644 6.609 1.00 85.19 185 ALA A N 1
ATOM 1447 C CA . ALA A 1 185 ? 2.113 -3.086 6.233 1.00 85.19 185 ALA A CA 1
ATOM 1448 C C . ALA A 1 185 ? 1.892 -2.842 4.726 1.00 85.19 185 ALA A C 1
ATOM 1450 O O . ALA A 1 185 ? 0.896 -3.305 4.177 1.00 85.19 185 ALA A O 1
ATOM 1451 N N . TYR A 1 186 ? 2.834 -2.195 4.029 1.00 84.75 186 TYR A N 1
ATOM 1452 C CA . TYR A 1 186 ? 2.734 -1.941 2.583 1.00 84.75 186 TYR A CA 1
ATOM 1453 C C . TYR A 1 186 ? 2.637 -3.219 1.727 1.00 84.75 186 TYR A C 1
ATOM 1455 O O . TYR A 1 186 ? 1.962 -3.212 0.708 1.00 84.75 186 TYR A O 1
ATOM 1463 N N . ARG A 1 187 ? 3.256 -4.331 2.150 1.00 83.19 187 ARG A N 1
ATOM 1464 C CA . ARG A 1 187 ? 3.172 -5.653 1.494 1.00 83.19 187 ARG A CA 1
ATOM 1465 C C . ARG A 1 187 ? 1.869 -6.404 1.795 1.00 83.19 187 ARG A C 1
ATOM 1467 O O . ARG A 1 187 ? 1.674 -7.492 1.262 1.00 83.19 187 ARG A O 1
ATOM 1474 N N . ASN A 1 188 ? 1.017 -5.860 2.665 1.00 88.75 188 ASN A N 1
ATOM 1475 C CA . ASN A 1 188 ? -0.316 -6.393 2.949 1.00 88.75 188 ASN A CA 1
ATOM 1476 C C . ASN A 1 188 ? -1.386 -5.709 2.078 1.00 88.75 188 ASN A C 1
ATOM 1478 O O . ASN A 1 188 ? -2.507 -6.211 2.004 1.00 88.75 188 ASN A O 1
ATOM 1482 N N . ILE A 1 189 ? -1.044 -4.590 1.423 1.00 90.69 189 ILE A N 1
ATOM 1483 C CA . ILE A 1 189 ? -1.878 -3.892 0.441 1.00 90.69 189 ILE A CA 1
ATOM 1484 C C . ILE A 1 189 ? -1.599 -4.509 -0.940 1.00 90.69 189 ILE A C 1
ATOM 1486 O O . ILE A 1 189 ? -0.487 -4.359 -1.451 1.00 90.69 189 ILE A O 1
ATOM 1490 N N . PRO A 1 190 ? -2.554 -5.231 -1.548 1.00 89.50 190 PRO A N 1
ATOM 1491 C CA . PRO A 1 190 ? -2.335 -5.866 -2.840 1.00 89.50 190 PRO A CA 1
ATOM 1492 C C . PRO A 1 190 ? -2.415 -4.848 -3.978 1.00 89.50 190 PRO A C 1
ATOM 1494 O O . PRO A 1 190 ? -3.251 -3.946 -3.963 1.00 89.50 190 PRO A O 1
ATOM 1497 N N . VAL A 1 191 ? -1.582 -5.020 -5.000 1.00 88.44 191 VAL A N 1
ATOM 1498 C CA . VAL A 1 191 ? -1.608 -4.194 -6.216 1.00 88.44 191 VAL A CA 1
ATOM 1499 C C . VAL A 1 191 ? -2.366 -4.935 -7.311 1.00 88.44 191 VAL A C 1
ATOM 1501 O O . VAL A 1 191 ? -2.256 -6.153 -7.439 1.00 88.44 191 VAL A O 1
ATOM 1504 N N . ASN A 1 192 ? -3.165 -4.202 -8.083 1.00 88.25 192 ASN A N 1
ATOM 1505 C CA . ASN A 1 192 ? -3.973 -4.754 -9.163 1.00 88.25 192 ASN A CA 1
ATOM 1506 C C . ASN A 1 192 ? -3.095 -5.436 -10.220 1.00 88.25 192 ASN A C 1
ATOM 1508 O O . ASN A 1 192 ? -2.056 -4.896 -10.606 1.00 88.25 192 ASN A O 1
ATOM 1512 N N . TYR A 1 193 ? -3.538 -6.576 -10.758 1.00 82.88 193 TYR A N 1
ATOM 1513 C CA . TYR A 1 193 ? -2.769 -7.310 -11.769 1.00 82.88 193 TYR A CA 1
ATOM 1514 C C . TYR A 1 193 ? -2.459 -6.455 -13.015 1.00 82.88 193 TYR A C 1
ATOM 1516 O O . TYR A 1 193 ? -1.400 -6.629 -13.615 1.00 82.88 193 TYR A O 1
ATOM 1524 N N . LEU A 1 194 ? -3.320 -5.485 -13.358 1.00 85.44 194 LEU A N 1
ATOM 1525 C CA . LEU A 1 194 ? -3.109 -4.544 -14.467 1.00 85.44 194 LEU A CA 1
ATOM 1526 C C . LEU A 1 194 ? -1.949 -3.564 -14.236 1.00 85.44 194 LEU A C 1
ATOM 1528 O O . LEU A 1 194 ? -1.449 -2.992 -15.196 1.00 85.44 194 LEU A O 1
ATOM 1532 N N . ASP A 1 195 ? -1.520 -3.353 -12.992 1.00 87.00 195 ASP A N 1
ATOM 1533 C CA . ASP A 1 195 ? -0.403 -2.466 -12.640 1.00 87.00 195 ASP A CA 1
ATOM 1534 C C . ASP A 1 195 ? 0.836 -3.243 -12.161 1.00 87.00 195 ASP A C 1
ATOM 1536 O O . ASP A 1 195 ? 1.863 -2.640 -11.851 1.00 87.00 195 ASP A O 1
ATOM 1540 N N . SER A 1 196 ? 0.773 -4.580 -12.139 1.00 79.44 196 SER A N 1
ATOM 1541 C CA . SER A 1 196 ? 1.866 -5.449 -11.679 1.00 79.44 196 SER A CA 1
ATOM 1542 C C . SER A 1 196 ? 3.178 -5.237 -12.449 1.00 79.44 196 SER A C 1
ATOM 1544 O O . SER A 1 196 ? 4.244 -5.195 -11.839 1.00 79.44 196 SER A O 1
ATOM 1546 N N . GLU A 1 197 ? 3.105 -5.001 -13.763 1.00 80.50 197 GLU A N 1
ATOM 1547 C CA . GLU A 1 197 ? 4.251 -4.699 -14.638 1.00 80.50 197 GLU A CA 1
ATOM 1548 C C . GLU A 1 197 ? 5.034 -3.436 -14.235 1.00 80.50 197 GLU A C 1
ATOM 1550 O O . GLU A 1 197 ? 6.218 -3.328 -14.532 1.00 80.50 197 GLU A O 1
ATOM 1555 N N . LEU A 1 198 ? 4.398 -2.495 -13.526 1.00 81.25 198 LEU A N 1
ATOM 1556 C CA . LEU A 1 198 ? 5.016 -1.242 -13.076 1.00 81.25 198 LEU A CA 1
ATOM 1557 C C . LEU A 1 198 ? 5.854 -1.430 -11.803 1.00 81.25 198 LEU A C 1
ATOM 1559 O O . LEU A 1 198 ? 6.674 -0.578 -11.469 1.00 81.25 198 LEU A O 1
ATOM 1563 N N . LEU A 1 199 ? 5.635 -2.536 -11.084 1.00 78.69 199 LEU A N 1
ATOM 1564 C CA . LEU A 1 199 ? 6.391 -2.934 -9.894 1.00 78.69 199 LEU A CA 1
ATOM 1565 C C . LEU A 1 199 ? 7.257 -4.176 -10.128 1.00 78.69 199 LEU A C 1
ATOM 1567 O O . LEU A 1 199 ? 8.104 -4.479 -9.285 1.00 78.69 199 LEU A O 1
ATOM 1571 N N . GLY A 1 200 ? 7.045 -4.873 -11.245 1.00 64.56 200 GLY A N 1
ATOM 1572 C CA . GLY A 1 200 ? 7.861 -5.987 -11.699 1.00 64.56 200 GLY A CA 1
ATOM 1573 C C . GLY A 1 200 ? 9.279 -5.552 -12.053 1.00 64.56 200 GLY A C 1
ATOM 1574 O O . GLY A 1 200 ? 9.531 -4.406 -12.422 1.00 64.56 200 GLY A O 1
ATOM 1575 N N . ILE A 1 201 ? 10.206 -6.492 -11.928 1.00 58.06 201 ILE A N 1
ATOM 1576 C CA . ILE A 1 201 ? 11.610 -6.334 -12.303 1.00 58.06 201 ILE A CA 1
ATOM 1577 C C . ILE A 1 201 ? 11.931 -7.442 -13.337 1.00 58.06 201 ILE A C 1
ATOM 1579 O O . ILE A 1 201 ? 11.061 -8.264 -13.642 1.00 58.06 201 ILE A O 1
ATOM 1583 N N . ASN A 1 202 ? 13.116 -7.407 -13.954 1.00 45.69 202 ASN A N 1
ATOM 1584 C CA . ASN A 1 202 ? 13.597 -8.392 -14.936 1.00 45.69 202 ASN A CA 1
ATOM 1585 C C . ASN A 1 202 ? 14.920 -9.003 -14.457 1.00 45.69 202 ASN A C 1
ATOM 1587 O O . ASN A 1 202 ? 15.695 -8.245 -13.828 1.00 45.69 202 ASN A O 1
#